Protein AF-M1A9X6-F1 (afdb_monomer)

Nearest PDB structures (foldseek):
  6j9b-assembly2_D  TM=6.918E-01  e=1.171E-04  Arabidopsis thaliana
  6j9a-assembly1_A  TM=6.968E-01  e=3.543E-04  Arabidopsis thaliana
  6fas-assembly2_B  TM=7.164E-01  e=8.385E-04  Arabidopsis thaliana
  5z00-assembly1_M  TM=6.877E-01  e=8.385E-04  Arabidopsis thaliana
  6j9c-assembly1_A  TM=6.496E-01  e=2.110E-03  Arabidopsis thaliana

Mean predicted aligned error: 17.01 Å

Foldseek 3Di:
DDDDQDADDPDPVVVVVVVPPDDDDDDDDVPVVVVVVVVVVVVPPPPPDDPPQVVVLVNQCSDSDPVSNDDPVRSCPDPVCVVVVVVPPDPDFPWDKAADAPVCLVQQKGWAFLVCCVPFPVVLDDPVQSVCQQVFHKDAAKEWECDPPDDTDIDHDPQWIWHADPVRIIIIHHNVCCVPVVDDHGWMKIWGQDSVVRHIYIYGDGDDDPD

Solvent-accessible surface area (backbone atoms only — not comparable to full-atom values): 12713 Å² total; per-residue (Å²): 136,89,78,82,80,68,74,74,74,100,51,77,66,68,66,56,54,71,70,66,71,83,74,88,85,85,91,82,77,64,71,66,56,54,55,55,54,58,59,57,56,64,76,61,78,68,86,79,72,77,55,70,55,55,56,56,49,54,54,34,67,50,40,71,46,71,95,62,31,62,50,73,72,58,52,59,70,33,75,72,32,56,68,54,68,71,50,64,86,56,94,57,78,74,59,48,74,44,70,37,41,66,64,33,59,75,69,28,25,48,80,41,53,43,67,57,42,48,68,56,43,51,68,72,47,54,71,69,62,46,50,44,27,76,73,51,38,70,38,74,42,39,37,31,40,52,55,97,86,57,84,60,51,74,49,68,62,95,64,23,35,39,30,45,48,95,86,62,26,31,38,36,38,36,46,68,54,39,67,73,71,64,61,48,66,66,18,32,35,33,37,32,54,40,77,88,79,65,28,37,40,35,34,86,72,44,77,66,77,85,128

Radius of gyration: 22.55 Å; Cα contacts (8 Å, |Δi|>4): 259; chains: 1; bounding box: 60×44×55 Å

pLDDT: mean 72.33, std 21.48, range [30.77, 94.62]

Secondary structure (DSSP, 8-state):
----PPPPPSSSTHHHHGGGS------SSTHHHHHHHHHHHTT--S--PPPHHHHHHHHHHT-SSGGGSPPHHHHHHSGGGTTTTTS---SS---EEEE--HHHHHHTEEEE-HHHHHHHTGGGS-HHHHHHHHTT--EE--EEE--TTSPPEEE-STT-EEEE-TTS-EEEE-HHHHHHHT--TT-EEEEEEETTTTEEEEEEEE-----

Organism: Solanum tuberosum (NCBI:txid4113)

Structure (mmCIF, N/CA/C/O backbone):
data_AF-M1A9X6-F1
#
_entry.id   AF-M1A9X6-F1
#
loop_
_atom_site.group_PDB
_atom_site.id
_atom_site.type_symbol
_atom_site.label_atom_id
_atom_site.label_alt_id
_atom_site.label_comp_id
_atom_site.label_asym_id
_atom_site.label_entity_id
_atom_site.label_seq_id
_atom_site.pdbx_PDB_ins_code
_atom_site.Cartn_x
_atom_site.Cartn_y
_atom_site.Cartn_z
_atom_site.occupancy
_atom_site.B_iso_or_equiv
_atom_site.auth_seq_id
_atom_site.auth_comp_id
_atom_site.auth_asym_id
_atom_site.auth_atom_id
_atom_site.pdbx_PDB_model_num
ATOM 1 N N . MET A 1 1 ? 40.988 -12.028 -23.907 1.00 33.31 1 MET A N 1
ATOM 2 C CA . MET A 1 1 ? 40.264 -11.638 -25.141 1.00 33.31 1 MET A CA 1
ATOM 3 C C . MET A 1 1 ? 39.115 -10.712 -24.772 1.00 33.31 1 MET A C 1
ATOM 5 O O . MET A 1 1 ? 38.150 -11.162 -24.169 1.00 33.31 1 MET A O 1
ATOM 9 N N . ILE A 1 2 ? 39.247 -9.422 -25.079 1.00 34.06 2 ILE A N 1
ATOM 10 C CA . ILE A 1 2 ? 38.243 -8.387 -24.793 1.00 34.06 2 ILE A CA 1
ATOM 11 C C . ILE A 1 2 ? 37.147 -8.476 -25.867 1.00 34.06 2 ILE A C 1
ATOM 13 O O . ILE A 1 2 ? 37.424 -8.272 -27.049 1.00 34.06 2 ILE A O 1
ATOM 17 N N . LYS A 1 3 ? 35.913 -8.832 -25.480 1.00 37.12 3 LYS A N 1
ATOM 18 C CA . LYS A 1 3 ? 34.752 -8.866 -26.387 1.00 37.12 3 LYS A CA 1
ATOM 19 C C . LYS A 1 3 ? 34.156 -7.458 -26.543 1.00 37.12 3 LYS A C 1
ATOM 21 O O . LYS A 1 3 ? 33.981 -6.733 -25.571 1.00 37.12 3 LYS A O 1
ATOM 26 N N . LYS A 1 4 ? 33.882 -7.109 -27.805 1.00 36.66 4 LYS A N 1
ATOM 27 C CA . LYS A 1 4 ? 33.370 -5.839 -28.354 1.00 36.66 4 LYS A CA 1
ATOM 28 C C . LYS A 1 4 ? 32.312 -5.132 -27.495 1.00 36.66 4 LYS A C 1
ATOM 30 O O . LYS A 1 4 ? 31.277 -5.706 -27.173 1.00 36.66 4 LYS A O 1
ATOM 35 N N . ILE A 1 5 ? 32.524 -3.834 -27.283 1.00 39.62 5 ILE A N 1
ATOM 36 C CA . ILE A 1 5 ? 31.526 -2.887 -26.778 1.00 39.62 5 ILE A CA 1
ATOM 37 C C . ILE A 1 5 ? 30.514 -2.598 -27.902 1.00 39.62 5 ILE A C 1
ATOM 39 O O . ILE A 1 5 ? 30.893 -2.073 -28.952 1.00 39.62 5 ILE A O 1
ATOM 43 N N . LYS A 1 6 ? 29.239 -2.963 -27.706 1.00 43.56 6 LYS A N 1
ATOM 44 C CA . LYS A 1 6 ? 28.128 -2.630 -28.617 1.00 43.56 6 LYS A CA 1
ATOM 45 C C . LYS A 1 6 ? 27.722 -1.155 -28.447 1.00 43.56 6 LYS A C 1
ATOM 47 O O . LYS A 1 6 ? 27.728 -0.634 -27.335 1.00 43.56 6 LYS A O 1
ATOM 52 N N . ARG A 1 7 ? 27.404 -0.486 -29.562 1.00 47.12 7 ARG A N 1
ATOM 53 C CA . ARG A 1 7 ? 26.824 0.870 -29.603 1.00 47.12 7 ARG A CA 1
ATOM 54 C C . ARG A 1 7 ? 25.315 0.819 -29.358 1.00 47.12 7 ARG A C 1
ATOM 56 O O . ARG A 1 7 ? 24.690 -0.204 -29.615 1.00 47.12 7 ARG A O 1
ATOM 63 N N . LEU A 1 8 ? 24.778 1.940 -28.889 1.00 37.12 8 LEU A N 1
ATOM 64 C CA . LEU A 1 8 ? 23.375 2.122 -28.546 1.00 37.12 8 LEU A CA 1
ATOM 65 C C . LEU A 1 8 ? 22.478 2.407 -29.757 1.00 37.12 8 LEU A C 1
ATOM 67 O O . LEU A 1 8 ? 22.943 3.125 -30.643 1.00 37.12 8 LEU A O 1
ATOM 71 N N . PRO A 1 9 ? 21.233 1.888 -29.797 1.00 46.19 9 PRO A N 1
ATOM 72 C CA . PRO A 1 9 ? 20.303 2.163 -30.888 1.00 46.19 9 PRO A CA 1
ATOM 73 C C . PRO A 1 9 ? 19.624 3.533 -30.760 1.00 46.19 9 PRO A C 1
ATOM 75 O O . PRO A 1 9 ? 19.483 4.087 -29.669 1.00 46.19 9 PRO A O 1
ATOM 78 N N . ASP A 1 10 ? 19.177 4.054 -31.902 1.00 43.88 10 ASP A N 1
ATOM 79 C CA . ASP A 1 10 ? 18.636 5.411 -32.045 1.00 43.88 10 ASP A CA 1
ATOM 80 C C . ASP A 1 10 ? 17.179 5.554 -31.535 1.00 43.88 10 ASP A C 1
ATOM 82 O O . ASP A 1 10 ? 16.626 6.656 -31.551 1.00 43.88 10 ASP A O 1
ATOM 86 N N . LYS A 1 11 ? 16.537 4.456 -31.092 1.00 42.56 11 LYS A N 1
ATOM 87 C CA . LYS A 1 11 ? 15.153 4.382 -30.574 1.00 42.56 11 LYS A CA 1
ATOM 88 C C . LYS A 1 11 ? 15.020 3.319 -29.475 1.00 42.56 11 LYS A C 1
ATOM 90 O O . LYS A 1 11 ? 15.724 2.312 -29.490 1.00 42.56 11 LYS A O 1
ATOM 95 N N . LEU A 1 12 ? 14.096 3.523 -28.531 1.00 39.38 12 LEU A N 1
ATOM 96 C CA . LEU A 1 12 ? 13.891 2.618 -27.388 1.00 39.38 12 LEU A CA 1
ATOM 97 C C . LEU A 1 12 ? 13.176 1.312 -27.791 1.00 39.38 12 LEU A C 1
ATOM 99 O O . LEU A 1 12 ? 13.313 0.296 -27.118 1.00 39.38 12 LEU A O 1
ATOM 103 N N . GLU A 1 13 ? 12.437 1.321 -28.898 1.00 42.88 13 GLU A N 1
ATOM 104 C CA . GLU A 1 13 ? 11.697 0.165 -29.412 1.00 42.88 13 GLU A CA 1
ATOM 105 C C . GLU A 1 13 ? 12.609 -0.941 -29.970 1.00 42.88 13 GLU A C 1
ATOM 107 O O . GLU A 1 13 ? 12.290 -2.121 -29.835 1.00 42.88 13 GLU A O 1
ATOM 112 N N . ASP A 1 14 ? 13.785 -0.585 -30.488 1.00 43.38 14 ASP A N 1
ATOM 113 C CA . ASP A 1 14 ? 14.756 -1.544 -31.031 1.00 43.38 14 ASP A CA 1
ATOM 114 C C . ASP A 1 14 ? 15.421 -2.383 -29.913 1.00 43.38 14 ASP A C 1
ATOM 116 O O . ASP A 1 14 ? 15.893 -3.494 -30.151 1.00 43.38 14 ASP A O 1
ATOM 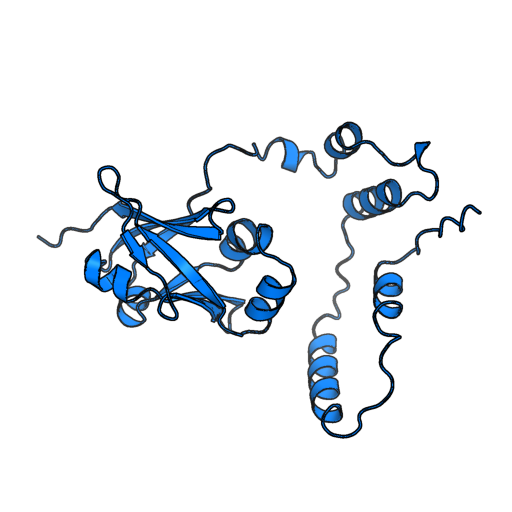120 N N . LEU A 1 15 ? 15.394 -1.897 -28.661 1.00 39.91 15 LEU A N 1
ATOM 121 C CA . LEU A 1 15 ? 15.814 -2.649 -27.466 1.00 39.91 15 LEU A CA 1
ATOM 122 C C . LEU A 1 15 ? 14.780 -3.697 -27.015 1.00 39.91 15 LEU A C 1
ATOM 124 O O . LEU A 1 15 ? 15.122 -4.599 -26.252 1.00 39.91 15 LEU A O 1
ATOM 128 N N . LEU A 1 16 ? 13.520 -3.591 -27.453 1.00 37.47 16 LEU A N 1
ATOM 129 C CA . LEU A 1 16 ? 12.434 -4.496 -27.053 1.00 37.47 16 LEU A CA 1
ATOM 130 C C . LEU A 1 16 ? 12.238 -5.662 -28.034 1.00 37.47 16 LEU A C 1
ATOM 132 O O . LEU A 1 16 ? 11.706 -6.701 -27.639 1.00 37.47 16 LEU A O 1
ATOM 136 N N . GLU A 1 17 ? 12.689 -5.537 -29.284 1.00 39.91 17 GLU A N 1
ATOM 137 C CA . GLU A 1 17 ? 12.708 -6.658 -30.234 1.00 39.91 17 GLU A CA 1
ATOM 138 C C . GLU A 1 17 ? 13.781 -7.700 -29.876 1.00 39.91 17 GLU A C 1
ATOM 140 O O . GLU A 1 17 ? 13.493 -8.894 -29.934 1.00 39.91 17 GLU A O 1
ATOM 145 N N . GLU A 1 18 ? 14.969 -7.290 -29.404 1.00 39.47 18 GLU A N 1
ATOM 146 C CA . GLU A 1 18 ? 16.035 -8.227 -28.988 1.00 39.47 18 GLU A CA 1
ATOM 147 C C . GLU A 1 18 ? 15.628 -9.120 -27.799 1.00 39.47 18 GLU A C 1
ATOM 149 O O . GLU A 1 18 ? 16.112 -10.245 -27.683 1.00 39.47 18 GLU A O 1
AT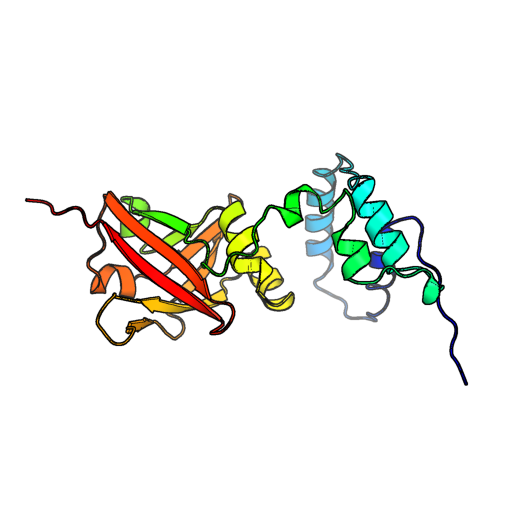OM 154 N N . ILE A 1 19 ? 14.703 -8.671 -26.944 1.00 36.38 19 ILE A N 1
ATOM 155 C CA . ILE A 1 19 ? 14.203 -9.463 -25.805 1.00 36.38 19 ILE A CA 1
ATOM 156 C C . ILE A 1 19 ? 13.249 -10.583 -26.273 1.00 36.38 19 ILE A C 1
ATOM 158 O O . ILE A 1 19 ? 13.072 -11.571 -25.568 1.00 36.38 19 ILE A O 1
ATOM 162 N N . ASN A 1 20 ? 12.659 -10.471 -27.469 1.00 34.41 20 ASN A N 1
ATOM 163 C CA . ASN A 1 20 ? 11.595 -11.363 -27.946 1.00 34.41 20 ASN A CA 1
ATOM 164 C C . ASN A 1 20 ? 12.045 -12.450 -28.943 1.00 34.41 20 ASN A C 1
ATOM 166 O O . ASN A 1 20 ? 11.194 -13.148 -29.494 1.00 34.41 20 ASN A O 1
ATOM 170 N N . VAL A 1 21 ? 13.345 -12.623 -29.206 1.00 36.56 21 VAL A N 1
ATOM 171 C CA . VAL A 1 21 ? 13.814 -13.610 -30.206 1.00 36.56 21 VAL A CA 1
ATOM 172 C C . VAL A 1 21 ? 14.042 -15.016 -29.629 1.00 36.56 21 VAL A C 1
ATOM 174 O O . VAL A 1 21 ? 14.067 -15.983 -30.390 1.00 36.56 21 VAL A O 1
ATOM 177 N N . GLU A 1 22 ? 14.105 -15.200 -28.311 1.00 39.34 22 GLU A N 1
ATOM 178 C CA . GLU A 1 22 ? 14.162 -16.548 -27.731 1.00 39.34 22 GLU A CA 1
ATOM 179 C C . GLU A 1 22 ? 12.791 -17.020 -27.248 1.00 39.34 22 GLU A C 1
ATOM 181 O O . GLU A 1 22 ? 12.481 -16.931 -26.071 1.00 39.34 22 GLU A O 1
ATOM 186 N N . GLU A 1 23 ? 11.982 -17.589 -28.147 1.00 32.78 23 GLU A N 1
ATOM 187 C CA . GLU A 1 23 ? 11.130 -18.723 -27.766 1.00 32.78 23 GLU A CA 1
ATOM 188 C C . GLU A 1 23 ? 10.729 -19.575 -28.980 1.00 32.78 23 GLU A C 1
ATOM 190 O O . GLU A 1 23 ? 9.838 -19.273 -29.779 1.00 32.78 23 GLU A O 1
ATOM 195 N N . GLY A 1 24 ? 11.415 -20.710 -29.110 1.00 34.81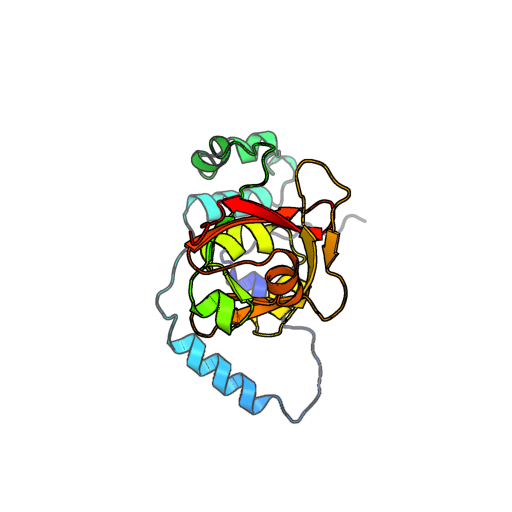 24 GLY A N 1
ATOM 196 C CA . GLY A 1 24 ? 11.004 -21.799 -29.974 1.00 34.81 24 GLY A CA 1
ATOM 197 C C . GLY A 1 24 ? 9.881 -22.629 -29.342 1.00 34.81 24 GLY A C 1
ATOM 198 O O . GLY A 1 24 ? 10.107 -23.354 -28.386 1.00 34.81 24 GLY A O 1
ATOM 199 N N . LYS A 1 25 ? 8.723 -22.614 -30.013 1.00 38.78 25 LYS A N 1
ATOM 200 C CA . LYS A 1 25 ? 7.761 -23.723 -30.211 1.00 38.78 25 LYS A CA 1
ATOM 201 C C . LYS A 1 25 ? 6.993 -24.285 -28.994 1.00 38.78 25 LYS A C 1
ATOM 203 O O . LYS A 1 25 ? 7.373 -25.284 -28.399 1.00 38.78 25 LYS A O 1
ATOM 208 N N . GLY A 1 26 ? 5.744 -23.820 -28.853 1.00 30.77 26 GLY A N 1
ATOM 209 C CA . GLY A 1 26 ? 4.638 -24.552 -28.211 1.00 30.77 26 GLY A CA 1
ATOM 210 C C . GLY A 1 26 ? 3.265 -24.099 -28.737 1.00 30.77 26 GLY A C 1
ATOM 211 O O . GLY A 1 26 ? 2.773 -23.029 -28.394 1.00 30.77 26 GLY A O 1
ATOM 212 N N . LYS A 1 27 ? 2.643 -24.881 -29.633 1.00 40.31 27 LYS A N 1
ATOM 213 C CA . LYS A 1 27 ? 1.381 -24.551 -30.332 1.00 40.31 27 LYS A CA 1
ATOM 214 C C . LYS A 1 27 ? 0.154 -24.744 -29.423 1.00 40.31 27 LYS A C 1
ATOM 216 O O . LYS A 1 27 ? -0.015 -25.817 -28.861 1.00 40.31 27 LYS A O 1
ATOM 221 N N . GLY A 1 28 ? -0.772 -23.773 -29.392 1.00 38.44 28 GLY A N 1
ATOM 222 C CA . GLY A 1 28 ? -2.182 -24.072 -29.073 1.00 38.44 28 GLY A CA 1
ATOM 223 C C . GLY A 1 28 ? -3.064 -22.930 -28.553 1.00 38.44 28 GLY A C 1
ATOM 224 O O . GLY A 1 28 ? -4.135 -22.703 -29.103 1.00 38.44 28 GLY A O 1
ATOM 225 N N . LYS A 1 29 ? -2.648 -22.183 -27.521 1.00 37.91 29 LYS A N 1
ATOM 226 C CA . LYS A 1 29 ? -3.548 -21.251 -26.788 1.00 37.91 29 LYS A CA 1
ATOM 227 C C . LYS A 1 29 ? -3.276 -19.752 -27.023 1.00 37.91 29 LYS A C 1
ATOM 229 O O . LYS A 1 29 ? -4.059 -18.899 -26.618 1.00 37.91 29 LYS A O 1
ATOM 234 N N . MET A 1 30 ? -2.212 -19.434 -27.762 1.00 33.94 30 MET A N 1
ATOM 235 C CA . MET A 1 30 ? -1.634 -18.088 -27.923 1.00 33.94 30 MET A CA 1
ATOM 236 C C . MET A 1 30 ? -2.423 -17.147 -28.859 1.00 33.94 30 MET A C 1
ATOM 238 O O . MET A 1 30 ? -2.310 -15.928 -28.761 1.00 33.94 30 MET A O 1
ATOM 242 N N . LYS A 1 31 ? -3.277 -17.677 -29.750 1.00 35.19 31 LYS A N 1
ATOM 243 C CA . LYS A 1 31 ? -3.944 -16.861 -30.786 1.00 35.19 31 LYS A CA 1
ATOM 244 C C . LYS A 1 31 ? -5.017 -15.899 -30.248 1.00 35.19 31 LYS A C 1
ATOM 246 O O . LYS A 1 31 ? -5.232 -14.860 -30.860 1.00 35.19 31 LYS A O 1
ATOM 251 N N . LYS A 1 32 ? -5.664 -16.192 -29.110 1.00 32.25 32 LYS A N 1
ATOM 252 C CA . LYS A 1 32 ? -6.693 -15.301 -28.524 1.00 32.25 32 LYS A CA 1
ATOM 253 C C . LYS A 1 32 ? -6.099 -14.124 -27.737 1.00 32.25 32 LYS A C 1
ATOM 255 O O . LYS A 1 32 ? -6.660 -13.034 -27.783 1.00 32.25 32 LYS A O 1
ATOM 260 N N . ALA A 1 33 ? -4.944 -14.308 -27.092 1.00 31.28 33 ALA A N 1
ATOM 261 C CA . ALA A 1 33 ? -4.256 -13.241 -26.358 1.00 31.28 33 ALA A CA 1
ATOM 262 C C . ALA A 1 33 ? -3.689 -12.166 -27.305 1.00 31.28 33 ALA A C 1
ATOM 264 O O . ALA A 1 33 ? -3.864 -10.976 -27.061 1.00 31.28 33 ALA A O 1
ATOM 265 N N . VAL A 1 34 ? -3.114 -12.575 -28.443 1.00 32.06 34 VAL A N 1
ATOM 266 C CA . VAL A 1 34 ? -2.549 -11.661 -29.459 1.00 32.06 34 VAL A CA 1
ATOM 267 C C . VAL A 1 34 ? -3.602 -10.703 -30.035 1.00 32.06 34 VAL A C 1
ATOM 269 O O . VAL A 1 34 ? -3.314 -9.533 -30.278 1.00 32.06 34 VAL A O 1
ATOM 272 N N . VAL A 1 35 ? -4.849 -11.159 -30.200 1.00 32.16 35 VAL A N 1
ATOM 273 C CA . VAL A 1 35 ? -5.953 -10.311 -30.685 1.00 32.16 35 VAL A CA 1
ATOM 274 C C . VAL A 1 35 ? -6.378 -9.278 -29.631 1.00 32.16 35 VAL A C 1
ATOM 276 O O . VAL A 1 35 ? -6.667 -8.133 -29.980 1.00 32.16 35 VAL A O 1
ATOM 279 N N . TYR A 1 36 ? -6.351 -9.637 -28.342 1.00 31.11 36 TYR A N 1
ATOM 280 C CA . TYR A 1 36 ? -6.684 -8.718 -27.248 1.00 31.11 36 TYR A CA 1
ATOM 281 C C . TYR A 1 36 ? -5.611 -7.628 -27.059 1.00 31.11 36 TYR A C 1
ATOM 283 O O . TYR A 1 36 ? -5.942 -6.448 -26.928 1.00 31.11 36 TYR A O 1
ATOM 291 N N . PHE A 1 37 ? -4.325 -7.991 -27.154 1.00 33.28 37 PHE A N 1
ATOM 292 C CA . PHE A 1 37 ? -3.208 -7.036 -27.113 1.00 33.28 37 PHE A CA 1
ATOM 293 C C . PHE A 1 37 ? -3.200 -6.082 -28.318 1.00 33.28 37 PHE A C 1
ATOM 295 O O . PHE A 1 37 ? -3.036 -4.873 -28.143 1.00 33.28 37 PHE A O 1
ATOM 302 N N . ASN A 1 38 ? -3.477 -6.582 -29.527 1.00 35.38 38 ASN A N 1
ATOM 303 C CA . ASN A 1 38 ? -3.517 -5.746 -30.732 1.00 35.38 38 ASN A CA 1
ATOM 304 C C . ASN A 1 38 ? -4.689 -4.750 -30.748 1.00 35.38 38 ASN A C 1
ATOM 306 O O . ASN A 1 38 ? -4.555 -3.663 -31.313 1.00 35.38 38 ASN A O 1
ATOM 310 N N . ASN A 1 39 ? -5.818 -5.072 -30.106 1.00 31.56 39 ASN A N 1
ATOM 311 C CA . ASN A 1 39 ? -6.937 -4.134 -29.976 1.00 31.56 39 ASN A CA 1
ATOM 312 C C . ASN A 1 39 ? -6.681 -3.039 -28.925 1.00 31.56 39 ASN A C 1
ATOM 314 O O . ASN A 1 39 ? -7.105 -1.905 -29.143 1.00 31.56 39 ASN A O 1
ATOM 318 N N . LYS A 1 40 ? -5.929 -3.314 -27.846 1.00 34.72 40 LYS A N 1
ATOM 319 C CA . LYS A 1 40 ? -5.555 -2.288 -26.847 1.00 34.72 40 LYS A CA 1
ATOM 320 C C . LYS A 1 40 ? -4.434 -1.355 -27.332 1.00 34.72 40 LYS A C 1
ATOM 322 O O . LYS A 1 40 ? -4.437 -0.173 -26.998 1.00 34.72 40 LYS A O 1
ATOM 327 N N . LEU A 1 41 ? -3.535 -1.842 -28.193 1.00 35.38 41 LEU A N 1
ATOM 328 C CA . LEU A 1 41 ? -2.492 -1.032 -28.847 1.00 35.38 41 LEU A CA 1
ATOM 329 C C . LEU A 1 41 ? -3.046 -0.015 -29.858 1.00 35.38 41 LEU A C 1
ATOM 331 O O . LEU A 1 41 ? -2.428 1.024 -30.085 1.00 35.38 41 LEU A O 1
ATOM 335 N N . LYS A 1 42 ? -4.236 -0.252 -30.428 1.00 32.78 42 LYS A N 1
ATOM 336 C CA . LYS A 1 42 ? -4.896 0.729 -31.309 1.00 32.78 42 LYS A CA 1
ATOM 337 C C . LYS A 1 42 ? -5.349 1.996 -30.571 1.00 32.78 42 LYS A C 1
ATOM 339 O O . LYS A 1 42 ? -5.463 3.034 -31.216 1.00 32.78 42 LYS A O 1
ATOM 344 N N . TYR A 1 43 ? -5.543 1.936 -29.249 1.00 37.75 43 TYR A N 1
ATOM 345 C CA . TYR A 1 43 ? -6.000 3.071 -28.435 1.00 37.75 43 TYR A CA 1
ATOM 346 C C . TYR A 1 43 ? -4.868 3.978 -27.915 1.00 37.75 43 TYR A C 1
ATOM 348 O O . TYR A 1 43 ? -5.140 5.071 -27.429 1.00 37.75 43 TYR A O 1
ATOM 356 N N . VAL A 1 44 ? -3.596 3.589 -28.077 1.00 39.44 44 VAL A N 1
ATOM 357 C CA . VAL A 1 44 ? -2.420 4.394 -27.675 1.00 39.44 44 VAL A CA 1
ATOM 358 C C . VAL A 1 44 ? -1.681 4.921 -28.910 1.00 39.44 44 VAL A C 1
ATOM 360 O O . VAL A 1 44 ? -0.458 4.944 -28.993 1.00 39.44 44 VAL A O 1
ATOM 363 N N . LYS A 1 45 ? -2.432 5.368 -29.922 1.00 35.62 45 LYS A N 1
ATOM 364 C CA . LYS A 1 45 ? -1.873 6.000 -31.130 1.00 35.62 45 LYS A CA 1
ATOM 365 C C . LYS A 1 45 ? -1.615 7.505 -30.963 1.00 35.62 45 LYS A C 1
ATOM 367 O O . LYS A 1 45 ? -1.538 8.232 -31.946 1.00 35.62 45 LYS A O 1
ATOM 372 N N . GLY A 1 46 ? -1.438 7.969 -29.726 1.00 41.59 46 GLY A N 1
ATOM 373 C CA . GLY A 1 46 ? -0.794 9.241 -29.416 1.00 41.59 46 GLY A CA 1
ATOM 374 C C . GLY A 1 46 ? 0.646 8.965 -28.996 1.00 41.59 46 GLY A C 1
ATOM 375 O O . GLY A 1 46 ? 0.881 8.596 -27.850 1.00 41.59 46 GLY A O 1
ATOM 376 N N . LYS A 1 47 ? 1.605 9.096 -29.921 1.00 53.97 47 LYS A N 1
ATOM 377 C CA . LYS A 1 47 ? 3.042 8.896 -29.664 1.00 53.97 47 LYS A CA 1
ATOM 378 C C . LYS A 1 47 ? 3.532 9.888 -28.597 1.00 53.97 47 LYS A C 1
ATOM 380 O O . LYS A 1 47 ? 3.947 10.995 -28.939 1.00 53.97 47 LYS A O 1
ATOM 385 N N . ARG A 1 48 ? 3.486 9.525 -27.312 1.00 48.69 48 ARG A N 1
ATOM 386 C CA . ARG A 1 48 ? 4.167 10.290 -26.258 1.00 48.69 48 ARG A CA 1
ATOM 387 C C . ARG A 1 48 ? 5.668 10.049 -26.408 1.00 48.69 48 ARG A C 1
ATOM 389 O O . ARG A 1 48 ? 6.153 8.967 -26.110 1.00 48.69 48 ARG A O 1
ATOM 396 N N . LYS A 1 49 ? 6.372 11.050 -26.934 1.00 68.00 49 LYS A N 1
ATOM 397 C CA . LYS A 1 49 ? 7.838 11.088 -26.980 1.00 68.00 49 LYS A CA 1
ATOM 398 C C . LYS A 1 49 ? 8.369 11.326 -25.566 1.00 68.00 49 LYS A C 1
ATOM 400 O O . LYS A 1 49 ? 7.732 12.056 -24.800 1.00 68.00 49 LYS A O 1
ATOM 405 N N . PHE A 1 50 ? 9.505 10.725 -25.224 1.00 72.50 50 PHE A N 1
ATOM 406 C CA . PHE A 1 50 ? 10.188 11.060 -23.980 1.00 72.50 50 PHE A CA 1
ATOM 407 C C . PHE A 1 50 ? 10.620 12.529 -24.001 1.00 72.50 50 PHE A C 1
ATOM 409 O O . PHE A 1 50 ? 10.695 13.170 -25.053 1.00 72.50 50 PHE A O 1
ATOM 416 N N . SER A 1 51 ? 10.864 13.101 -22.823 1.00 77.94 51 SER A N 1
ATOM 417 C CA . SER A 1 51 ? 11.432 14.442 -22.776 1.00 77.94 51 SER A CA 1
ATOM 418 C C . SER A 1 51 ? 12.862 14.398 -23.313 1.00 77.94 51 SER A C 1
ATOM 420 O O . SER A 1 51 ? 13.613 13.462 -23.040 1.00 77.94 51 SER A O 1
ATOM 422 N N . LYS A 1 52 ? 13.263 15.446 -24.034 1.00 76.19 52 LYS A N 1
ATOM 423 C CA . LYS A 1 52 ? 14.617 15.575 -24.589 1.00 76.19 52 LYS A CA 1
ATOM 424 C C . LYS A 1 52 ? 15.711 15.352 -23.531 1.00 76.19 52 LYS A C 1
ATOM 426 O O . LYS A 1 52 ? 16.701 14.684 -23.791 1.00 76.19 52 LYS A O 1
ATOM 431 N N . GLY A 1 53 ? 15.489 15.840 -22.307 1.00 78.75 53 GLY A N 1
ATOM 432 C CA . GLY A 1 53 ? 16.427 15.648 -21.197 1.00 78.75 53 GLY A CA 1
ATOM 433 C C . GLY A 1 53 ? 16.546 14.198 -20.711 1.00 78.75 53 GLY A C 1
ATOM 434 O O . GLY A 1 53 ? 17.602 13.824 -20.207 1.00 78.75 53 GLY A O 1
ATOM 435 N N . PHE A 1 54 ? 15.499 13.379 -20.863 1.00 80.50 54 PHE A N 1
ATOM 436 C CA . PHE A 1 54 ? 15.570 11.946 -20.566 1.00 80.50 54 PHE A CA 1
ATOM 437 C C . PHE A 1 54 ? 16.361 11.202 -21.643 1.00 80.50 54 PHE A C 1
ATOM 439 O O . PHE A 1 54 ? 17.226 10.395 -21.318 1.00 80.50 54 PHE A O 1
ATOM 446 N N . GLU A 1 55 ? 16.104 11.505 -22.917 1.00 78.44 55 GLU A N 1
ATOM 447 C CA . GLU A 1 55 ? 16.810 10.888 -24.048 1.00 78.44 55 GLU A CA 1
ATOM 448 C C . GLU A 1 55 ? 18.320 11.172 -23.985 1.00 78.44 55 GLU A C 1
ATOM 450 O O . GLU A 1 55 ? 19.127 10.247 -24.052 1.00 78.44 55 GLU A O 1
ATOM 455 N N . GLU A 1 56 ? 18.708 12.430 -23.748 1.00 82.31 56 GLU A N 1
ATOM 456 C CA . GLU A 1 56 ? 20.112 12.833 -23.572 1.00 82.31 56 GLU A CA 1
ATOM 457 C C . GLU A 1 56 ? 20.781 12.116 -22.389 1.00 82.31 56 GLU A C 1
ATOM 459 O O . GLU A 1 56 ? 21.931 11.689 -22.474 1.00 82.31 56 GLU A O 1
ATOM 464 N N . LEU A 1 57 ? 20.059 11.947 -21.277 1.00 84.12 57 LEU A N 1
ATOM 465 C CA . LEU A 1 57 ? 20.557 11.213 -20.118 1.00 84.12 57 LEU A CA 1
ATOM 466 C C . LEU A 1 57 ? 20.837 9.743 -20.440 1.00 84.12 57 LEU A C 1
ATOM 468 O O . LEU A 1 57 ? 21.903 9.229 -20.099 1.00 84.12 57 LEU A O 1
ATOM 472 N N . VAL A 1 58 ? 19.884 9.073 -21.086 1.00 80.50 58 VAL A N 1
ATOM 473 C CA . VAL A 1 58 ? 19.997 7.655 -21.435 1.00 80.50 58 VAL A CA 1
ATOM 474 C C . VAL A 1 58 ? 21.168 7.441 -22.396 1.00 80.50 58 VAL A C 1
ATOM 476 O O . VAL A 1 58 ? 21.982 6.548 -22.158 1.00 80.50 58 VAL A O 1
ATOM 479 N N . LEU A 1 59 ? 21.312 8.295 -23.415 1.00 77.75 59 LEU A N 1
ATOM 480 C CA . LEU A 1 59 ? 22.406 8.225 -24.389 1.00 77.75 59 LEU A CA 1
ATOM 481 C C . LEU A 1 59 ? 23.789 8.355 -23.738 1.00 77.75 59 LEU A C 1
ATOM 483 O O . LEU A 1 59 ? 24.701 7.596 -24.072 1.00 77.75 59 LEU A O 1
ATOM 487 N N . ASP A 1 60 ? 23.945 9.264 -22.777 1.00 77.38 60 ASP A N 1
ATOM 488 C CA . ASP A 1 60 ? 25.235 9.489 -22.123 1.00 77.38 60 ASP A CA 1
ATOM 489 C C . ASP A 1 60 ? 25.622 8.355 -21.164 1.00 77.38 60 ASP A C 1
ATOM 491 O O . ASP A 1 60 ? 26.773 7.907 -21.168 1.00 77.38 60 ASP A O 1
ATOM 495 N N . CYS A 1 61 ? 24.663 7.816 -20.401 1.00 77.88 61 CYS A N 1
ATOM 496 C CA . CYS A 1 61 ? 24.874 6.627 -19.560 1.00 77.88 61 CYS A CA 1
ATOM 497 C C . CYS A 1 61 ? 25.343 5.419 -20.374 1.00 77.88 61 CYS A C 1
ATOM 499 O O . CYS A 1 61 ? 26.141 4.595 -19.923 1.00 77.88 61 CYS A O 1
ATOM 501 N N . LEU A 1 62 ? 24.830 5.321 -21.591 1.00 78.94 62 LEU A N 1
ATOM 502 C CA . LEU A 1 62 ? 25.002 4.178 -22.458 1.00 78.94 62 LEU A CA 1
ATOM 503 C C . LEU A 1 62 ? 26.075 4.404 -23.541 1.00 78.94 62 LEU A C 1
ATOM 505 O O . LEU A 1 62 ? 26.222 3.604 -24.469 1.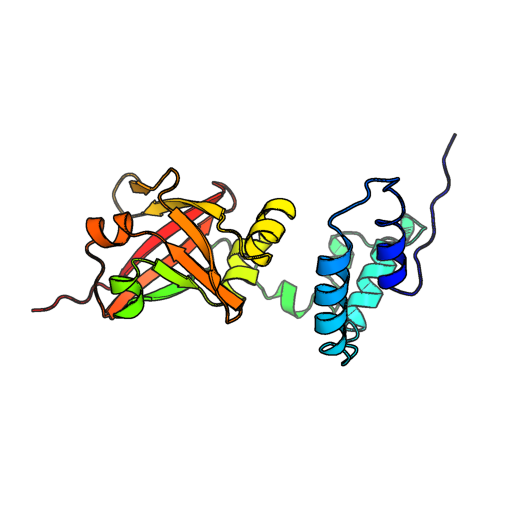00 78.94 62 LEU A O 1
ATOM 509 N N . SER A 1 63 ? 26.891 5.452 -23.385 1.00 83.00 63 SER A N 1
ATOM 510 C CA . SER A 1 63 ? 28.053 5.710 -24.233 1.00 83.00 63 SER A CA 1
ATOM 511 C C . SER A 1 63 ? 28.956 4.472 -24.337 1.00 83.00 63 SER A C 1
ATOM 513 O O . SER A 1 63 ? 29.313 3.827 -23.345 1.00 83.00 63 SER A O 1
ATOM 515 N N . SER A 1 64 ? 29.404 4.163 -25.557 1.00 77.19 64 SER A N 1
ATOM 516 C CA . SER A 1 64 ? 30.349 3.069 -25.815 1.00 77.19 64 SER A CA 1
ATOM 517 C C . SER A 1 64 ? 31.765 3.363 -25.299 1.00 77.19 64 SER A C 1
ATOM 519 O O . SER A 1 64 ? 32.608 2.473 -25.276 1.00 77.19 64 SER A O 1
ATOM 521 N N . LYS A 1 65 ? 32.067 4.614 -24.933 1.00 78.44 65 LYS A N 1
ATOM 522 C CA . LYS A 1 65 ? 33.341 5.000 -24.312 1.00 78.44 65 LYS A CA 1
ATOM 523 C C . LYS A 1 65 ? 33.114 5.234 -22.828 1.00 78.44 65 LYS A C 1
ATOM 525 O O . LYS A 1 65 ? 32.342 6.119 -22.470 1.00 78.44 65 LYS A O 1
ATOM 530 N N . GLU A 1 66 ? 33.817 4.477 -21.995 1.00 77.19 66 GLU A N 1
ATOM 531 C CA . GLU A 1 66 ? 33.697 4.544 -20.537 1.00 77.19 66 GLU A CA 1
ATOM 532 C C . GLU A 1 66 ? 34.067 5.923 -19.983 1.00 77.19 66 GLU A C 1
ATOM 534 O O . GLU A 1 66 ? 33.315 6.474 -19.194 1.00 77.19 66 GLU A O 1
ATOM 539 N N . SER A 1 67 ? 35.120 6.559 -20.509 1.00 83.25 67 SER A N 1
ATOM 540 C CA . SER A 1 67 ? 35.524 7.924 -20.128 1.00 83.25 67 SER A CA 1
ATOM 541 C C . SER A 1 67 ? 34.514 9.021 -20.482 1.00 83.25 67 SER A C 1
ATOM 543 O O . SER A 1 67 ? 34.674 10.162 -20.061 1.00 83.25 67 SER A O 1
ATOM 545 N N . LYS A 1 68 ? 33.497 8.698 -21.289 1.00 80.44 68 LYS A N 1
ATOM 546 C CA . LYS A 1 68 ? 32.390 9.601 -21.622 1.00 80.44 68 LYS A CA 1
ATOM 547 C C . LYS A 1 68 ? 31.121 9.291 -20.837 1.00 80.44 68 LYS A C 1
ATOM 549 O O . LYS A 1 68 ? 30.174 10.066 -20.925 1.00 80.44 68 LYS A O 1
ATOM 554 N N . ARG A 1 69 ? 31.074 8.160 -20.124 1.00 80.19 69 ARG A N 1
ATOM 555 C CA . ARG A 1 69 ? 29.941 7.865 -19.256 1.00 80.19 69 ARG A CA 1
ATOM 556 C C . ARG A 1 69 ? 30.037 8.799 -18.055 1.00 80.19 69 ARG A C 1
ATOM 558 O O . ARG A 1 69 ? 31.086 8.843 -17.414 1.00 80.19 69 ARG A O 1
ATOM 565 N N . PRO A 1 70 ? 28.984 9.566 -17.768 1.00 86.56 70 PRO A N 1
ATOM 566 C CA . PRO A 1 70 ? 28.998 10.476 -16.638 1.00 86.56 70 PRO A CA 1
ATOM 567 C C . PRO A 1 70 ? 29.094 9.683 -15.331 1.00 86.56 70 PRO A C 1
ATOM 569 O O . PRO A 1 70 ? 28.503 8.607 -15.200 1.00 86.56 70 PRO A O 1
ATOM 572 N N . SER A 1 71 ? 29.815 10.223 -14.348 1.00 86.62 71 SER A N 1
ATOM 573 C CA . SER A 1 71 ? 29.755 9.687 -12.991 1.00 86.62 71 SER A CA 1
ATOM 574 C C . SER A 1 71 ? 28.366 9.931 -12.391 1.00 86.62 71 SER A C 1
ATOM 576 O O . SER A 1 71 ? 27.586 10.752 -12.882 1.00 86.62 71 SER A O 1
ATOM 578 N N . VAL A 1 72 ? 28.051 9.259 -11.281 1.00 77.12 72 VAL A N 1
ATOM 579 C CA . VAL A 1 72 ? 26.807 9.529 -10.539 1.00 77.12 72 VAL A CA 1
ATOM 580 C C . VAL A 1 72 ? 26.731 11.002 -10.114 1.00 77.12 72 VAL A C 1
ATOM 582 O O . VAL A 1 72 ? 25.665 11.608 -10.205 1.00 77.12 72 VAL A O 1
ATOM 585 N N . GLY A 1 73 ? 27.863 11.599 -9.720 1.00 79.62 73 GLY A N 1
ATOM 586 C CA . GLY A 1 73 ? 27.946 13.021 -9.383 1.00 79.62 73 GLY A CA 1
ATOM 587 C C . GLY A 1 73 ? 27.557 13.916 -10.560 1.00 79.62 73 GLY A C 1
ATOM 588 O O . GLY A 1 73 ? 26.704 14.788 -10.408 1.00 79.62 73 GLY A O 1
ATOM 589 N N . ASP A 1 74 ? 28.101 13.646 -11.748 1.00 83.31 74 ASP A N 1
ATOM 590 C CA . ASP A 1 74 ? 27.819 14.416 -12.969 1.00 83.31 74 ASP A CA 1
ATOM 591 C C . ASP A 1 74 ? 26.374 14.234 -13.448 1.00 83.31 74 ASP A C 1
ATOM 593 O O . ASP A 1 74 ? 25.725 15.192 -13.878 1.00 83.31 74 ASP A O 1
ATOM 597 N N . LEU A 1 75 ? 25.846 13.006 -13.354 1.00 82.00 75 LEU A N 1
ATOM 598 C CA . LEU A 1 75 ? 24.462 12.685 -13.699 1.00 82.00 75 LEU A CA 1
ATOM 599 C C . LEU A 1 75 ? 23.498 13.483 -12.849 1.00 82.00 75 LEU A C 1
ATOM 601 O O . LEU A 1 75 ? 22.635 14.165 -13.398 1.00 82.00 75 LEU A O 1
ATOM 605 N N . LEU A 1 76 ? 23.672 13.435 -11.527 1.00 79.25 76 LEU A N 1
ATOM 606 C CA . LEU A 1 76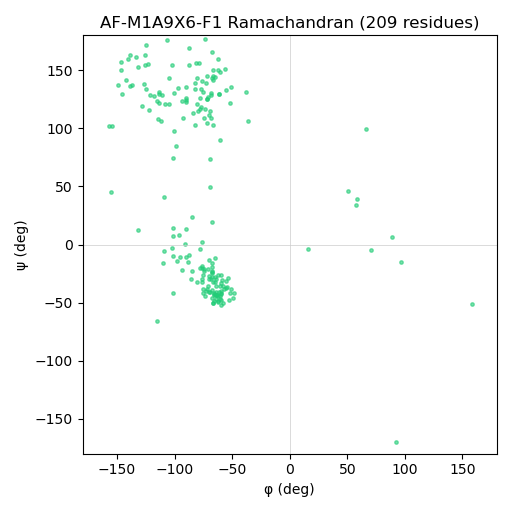 ? 22.805 14.151 -10.607 1.00 79.25 76 LEU A CA 1
ATOM 607 C C . LEU A 1 76 ? 22.831 15.645 -10.892 1.00 79.25 76 LEU A C 1
ATOM 609 O O . LEU A 1 76 ? 21.795 16.275 -10.730 1.00 79.25 76 LEU A O 1
ATOM 613 N N . GLN A 1 77 ? 23.939 16.211 -11.390 1.00 82.38 77 GLN A N 1
ATOM 614 C CA . GLN A 1 77 ? 24.003 17.634 -11.710 1.00 82.38 77 GLN A CA 1
ATOM 615 C C . GLN A 1 77 ? 23.121 18.083 -12.887 1.00 82.38 77 GLN A C 1
ATOM 617 O O . GLN A 1 77 ? 22.823 19.279 -12.975 1.00 82.38 77 GLN A O 1
ATOM 622 N N . ARG A 1 78 ? 22.629 17.166 -13.730 1.00 83.12 78 ARG A N 1
ATOM 623 C CA . ARG A 1 78 ? 21.908 17.497 -14.969 1.00 83.12 78 ARG A CA 1
ATOM 624 C C . ARG A 1 78 ? 20.598 18.265 -14.759 1.00 83.12 78 ARG A C 1
ATOM 626 O O . ARG A 1 78 ? 19.878 18.009 -13.791 1.00 83.12 78 ARG A O 1
ATOM 633 N N . PRO A 1 79 ? 20.205 19.116 -15.731 1.00 80.69 79 PRO A N 1
ATOM 634 C CA . PRO A 1 79 ? 18.913 19.805 -15.718 1.00 80.69 79 PRO A CA 1
ATOM 635 C C . PRO A 1 79 ? 17.714 18.861 -15.593 1.00 80.69 79 PRO A C 1
ATOM 637 O O . PRO A 1 79 ? 16.726 19.220 -14.958 1.00 80.69 79 PRO A O 1
ATOM 640 N N . PHE A 1 80 ? 17.821 17.642 -16.136 1.00 83.69 80 PHE A N 1
ATOM 641 C CA . PHE A 1 80 ? 16.796 16.605 -16.008 1.00 83.69 80 PHE A CA 1
ATOM 642 C C . PHE A 1 80 ? 16.446 16.300 -14.541 1.00 83.69 80 PHE A C 1
ATOM 644 O O . PHE A 1 80 ? 15.277 16.139 -14.204 1.00 83.69 80 PHE A O 1
ATOM 651 N N . PHE A 1 81 ? 17.438 16.321 -13.646 1.00 79.00 81 PHE A N 1
ATOM 652 C CA . PHE A 1 81 ? 17.245 16.115 -12.210 1.00 79.00 81 PHE A CA 1
ATOM 653 C C . PHE A 1 81 ? 17.120 17.417 -11.415 1.00 79.00 81 PHE A C 1
ATOM 655 O O . PHE A 1 81 ? 17.082 17.367 -10.189 1.00 79.00 81 PHE A O 1
ATOM 662 N N . ARG A 1 82 ? 17.030 18.591 -12.057 1.00 73.50 82 ARG A N 1
ATOM 663 C CA . ARG A 1 82 ? 16.968 19.893 -11.362 1.00 73.50 82 ARG A CA 1
ATOM 664 C C . ARG A 1 82 ? 15.881 19.927 -10.287 1.00 73.50 82 ARG A C 1
ATOM 666 O O . ARG A 1 82 ? 16.126 20.424 -9.194 1.00 73.50 82 ARG A O 1
ATOM 673 N N . TYR A 1 83 ? 14.715 19.360 -10.586 1.00 61.69 83 TYR A N 1
ATOM 674 C CA . TYR A 1 83 ? 13.601 19.251 -9.642 1.00 61.69 83 TYR A CA 1
ATOM 675 C C . TYR A 1 83 ? 13.703 18.019 -8.730 1.00 61.69 83 TYR A C 1
ATOM 677 O O . TYR A 1 83 ? 13.175 18.039 -7.625 1.00 61.69 83 TYR A O 1
ATOM 685 N N . ALA A 1 84 ? 14.443 16.984 -9.140 1.00 57.94 84 ALA A N 1
ATOM 686 C CA . ALA A 1 84 ? 14.709 15.791 -8.336 1.00 57.94 84 ALA A CA 1
ATOM 687 C C . ALA A 1 84 ? 15.749 16.025 -7.222 1.00 57.94 84 ALA A C 1
ATOM 689 O O . ALA A 1 84 ? 15.683 15.367 -6.194 1.00 57.94 84 ALA A O 1
ATOM 690 N N . LYS A 1 85 ? 16.670 16.988 -7.374 1.00 54.19 85 LYS A N 1
ATOM 691 C CA . LYS A 1 85 ? 17.611 17.396 -6.309 1.00 54.19 85 LYS A CA 1
ATOM 692 C C . LYS A 1 85 ? 16.916 18.065 -5.118 1.00 54.19 85 LYS A C 1
ATOM 694 O O . LYS A 1 85 ? 17.381 17.947 -3.991 1.00 54.19 85 LYS A O 1
ATOM 699 N N . ASN A 1 86 ? 15.821 18.779 -5.388 1.00 49.53 86 ASN A N 1
ATOM 700 C CA . ASN A 1 86 ? 15.003 19.466 -4.383 1.00 49.53 86 ASN A CA 1
ATOM 701 C C . ASN A 1 86 ? 13.876 18.585 -3.839 1.00 49.53 86 ASN A C 1
ATOM 703 O O . ASN A 1 86 ? 13.271 18.925 -2.823 1.00 49.53 86 ASN A O 1
ATOM 707 N N . LEU A 1 87 ? 13.630 17.426 -4.462 1.00 49.81 87 LEU A N 1
ATOM 708 C CA . LEU A 1 87 ? 13.065 16.272 -3.775 1.00 49.81 87 LEU A CA 1
ATOM 709 C C . LEU A 1 87 ? 14.147 15.770 -2.833 1.00 49.81 87 LEU A C 1
ATOM 711 O O . LEU A 1 87 ? 14.831 14.784 -3.079 1.00 49.81 87 LEU A O 1
ATOM 715 N N . GLN A 1 88 ? 14.320 16.541 -1.769 1.00 47.47 88 GLN A N 1
ATOM 716 C CA . GLN A 1 88 ? 14.952 16.151 -0.540 1.00 47.47 88 GLN A CA 1
ATOM 717 C C . GLN A 1 88 ? 14.535 14.684 -0.329 1.00 47.47 88 GLN A C 1
ATOM 719 O O . GLN A 1 88 ? 13.362 14.390 -0.083 1.00 47.47 88 GLN A O 1
ATOM 724 N N . LEU A 1 89 ? 15.482 13.764 -0.552 1.00 47.09 89 LEU A N 1
ATOM 725 C CA . LEU A 1 89 ? 15.400 12.325 -0.275 1.00 47.09 89 LEU A CA 1
ATOM 726 C C . LEU A 1 89 ? 15.389 12.169 1.255 1.00 47.09 89 LEU A C 1
ATOM 728 O O . LEU A 1 89 ? 16.216 11.491 1.856 1.00 47.09 89 LEU A O 1
ATOM 732 N N . VAL A 1 90 ? 14.520 12.945 1.900 1.00 39.81 90 VAL A N 1
ATOM 733 C CA . VAL A 1 90 ? 14.365 13.078 3.335 1.00 39.81 90 VAL A CA 1
ATOM 734 C C . VAL A 1 90 ? 13.853 11.731 3.747 1.00 39.81 90 VAL A C 1
ATOM 736 O O . VAL A 1 90 ? 12.733 11.365 3.416 1.00 39.81 90 VAL A O 1
ATOM 739 N N . SER A 1 91 ? 14.760 10.943 4.305 1.00 46.38 91 SER A N 1
ATOM 740 C CA . SER A 1 91 ? 14.726 10.318 5.631 1.00 46.38 91 SER A CA 1
ATOM 741 C C . SER A 1 91 ? 13.409 10.220 6.426 1.00 46.38 91 SER A C 1
ATOM 743 O O . SER A 1 91 ? 13.420 9.576 7.471 1.00 46.38 91 SER A O 1
ATOM 745 N N . THR A 1 92 ? 12.281 10.758 5.973 1.00 49.00 92 THR A N 1
ATOM 746 C CA . THR A 1 92 ? 10.943 10.473 6.468 1.00 49.00 92 THR A CA 1
ATOM 747 C C . THR A 1 92 ? 10.206 9.654 5.406 1.00 49.00 92 THR A C 1
ATOM 749 O O . THR A 1 92 ? 10.051 10.106 4.269 1.00 49.00 92 THR A O 1
ATOM 752 N N . PRO A 1 93 ? 9.746 8.432 5.727 1.00 56.94 93 PRO A N 1
ATOM 753 C CA . PRO A 1 93 ? 8.802 7.740 4.864 1.00 56.94 93 PRO A CA 1
ATOM 754 C C . PRO A 1 93 ? 7.634 8.691 4.596 1.00 56.94 93 PRO A C 1
ATOM 756 O O . PRO A 1 93 ? 7.025 9.202 5.540 1.00 56.94 93 PRO A O 1
ATOM 759 N N . ARG A 1 94 ? 7.365 9.007 3.326 1.00 72.75 94 ARG A N 1
ATOM 760 C CA . ARG A 1 94 ? 6.216 9.845 2.982 1.00 72.75 94 ARG A CA 1
ATOM 761 C C . ARG A 1 94 ? 4.961 9.037 3.279 1.00 72.75 94 ARG A C 1
ATOM 763 O O . ARG A 1 94 ? 4.688 8.037 2.625 1.00 72.75 94 ARG A O 1
ATOM 770 N N . VAL A 1 95 ? 4.264 9.454 4.329 1.00 84.25 95 VAL A N 1
ATOM 771 C CA . VAL A 1 95 ? 3.047 8.814 4.815 1.00 84.25 95 VAL A CA 1
ATOM 772 C C . VAL A 1 95 ? 1.886 9.210 3.910 1.00 84.25 95 VAL A C 1
ATOM 774 O O . VAL A 1 95 ? 1.542 10.389 3.827 1.00 84.25 95 VAL A O 1
ATOM 777 N N . ILE A 1 96 ? 1.275 8.220 3.269 1.00 89.31 96 ILE A N 1
ATOM 778 C CA . ILE A 1 96 ? 0.001 8.336 2.566 1.00 89.31 96 ILE A CA 1
ATOM 779 C C . ILE A 1 96 ? -1.067 8.543 3.638 1.00 89.31 96 ILE A C 1
ATOM 781 O O . ILE A 1 96 ? -1.279 7.679 4.491 1.00 89.31 96 ILE A O 1
ATOM 785 N N . LYS A 1 97 ? -1.709 9.711 3.633 1.00 90.69 97 LYS A N 1
ATOM 786 C CA . LYS A 1 97 ? -2.808 10.014 4.552 1.00 90.69 97 LYS A CA 1
ATOM 787 C C . LYS A 1 97 ? -4.119 9.592 3.915 1.00 90.69 97 LYS A C 1
ATOM 789 O O . LYS A 1 97 ? -4.447 10.064 2.830 1.00 90.69 97 LYS A O 1
ATOM 794 N N . ILE A 1 98 ? -4.857 8.727 4.596 1.00 90.69 98 ILE A N 1
ATOM 795 C CA . ILE A 1 98 ? -6.135 8.204 4.116 1.00 90.69 98 ILE A CA 1
ATOM 796 C C . ILE A 1 98 ? -7.195 8.555 5.149 1.00 90.69 98 ILE A C 1
ATOM 798 O O . ILE A 1 98 ? -7.022 8.285 6.337 1.00 90.69 98 ILE A O 1
ATOM 802 N N . LYS A 1 99 ? -8.288 9.158 4.684 1.00 93.06 99 LYS A N 1
ATOM 803 C CA . LYS A 1 99 ? -9.491 9.352 5.486 1.00 93.06 99 LYS A CA 1
ATOM 804 C C . LYS A 1 99 ? -10.437 8.192 5.217 1.00 93.06 99 LYS A C 1
ATOM 806 O O . LYS A 1 99 ? -10.794 7.958 4.067 1.00 93.06 99 LYS A O 1
ATOM 811 N N . ILE A 1 100 ? -10.825 7.482 6.265 1.00 92.38 100 ILE A N 1
ATOM 812 C CA . ILE A 1 100 ? -11.686 6.308 6.167 1.00 92.38 100 ILE A CA 1
ATOM 813 C C . ILE A 1 100 ? -13.110 6.749 5.817 1.00 92.38 100 ILE A C 1
ATOM 815 O O . ILE A 1 100 ? -13.701 7.581 6.512 1.00 92.38 100 ILE A O 1
ATOM 819 N N . THR A 1 101 ? -13.676 6.200 4.742 1.00 91.44 101 THR A N 1
ATOM 820 C CA . THR A 1 101 ? -15.087 6.382 4.374 1.00 91.44 101 THR A CA 1
ATOM 821 C C . THR A 1 101 ? -15.884 5.108 4.662 1.00 91.44 101 THR A C 1
ATOM 823 O O . THR A 1 101 ? -15.331 4.092 5.087 1.00 91.44 101 THR A O 1
ATOM 826 N N . SER A 1 102 ? -17.204 5.149 4.455 1.00 90.62 102 SER A N 1
ATOM 827 C CA . SER A 1 102 ? -18.049 3.957 4.605 1.00 90.62 102 SER A CA 1
ATOM 828 C C . SER A 1 102 ? -17.628 2.835 3.658 1.00 90.62 102 SER A C 1
ATOM 830 O O . SER A 1 102 ? -17.689 1.672 4.040 1.00 90.62 102 SER A O 1
ATOM 832 N N . TYR A 1 103 ? -17.130 3.177 2.466 1.00 88.56 103 TYR A N 1
ATOM 833 C CA . TYR A 1 103 ? -16.679 2.193 1.490 1.00 88.56 103 TYR A CA 1
ATOM 834 C C . TYR A 1 103 ? -15.483 1.383 2.003 1.00 88.56 103 TYR A C 1
ATOM 836 O O . TYR A 1 103 ? -15.500 0.158 1.918 1.00 88.56 103 TYR A O 1
ATOM 844 N N . GLU A 1 104 ? -14.463 2.036 2.571 1.00 89.62 104 GLU A N 1
ATOM 845 C CA . GLU A 1 104 ? -13.296 1.333 3.114 1.00 89.62 104 GLU A CA 1
ATOM 846 C C . GLU A 1 104 ? -13.670 0.434 4.298 1.00 89.62 104 GLU A C 1
ATOM 848 O O . GLU A 1 104 ? -13.120 -0.660 4.420 1.00 89.62 104 GLU A O 1
ATOM 853 N N . VAL A 1 105 ? -14.623 0.860 5.139 1.00 87.88 105 VAL A N 1
ATOM 854 C CA . VAL A 1 105 ? -15.126 0.054 6.265 1.00 87.88 105 VAL A CA 1
ATOM 855 C C . VAL A 1 105 ? -15.882 -1.175 5.764 1.00 87.88 105 VAL A C 1
ATOM 857 O O . VAL A 1 105 ? -15.589 -2.288 6.193 1.00 87.88 105 VAL A O 1
ATOM 860 N N . GLU A 1 106 ? -16.828 -0.993 4.841 1.00 86.94 106 GLU A N 1
ATOM 861 C CA . GLU A 1 106 ? -17.646 -2.079 4.286 1.00 86.94 106 GLU A CA 1
ATOM 862 C C . GLU A 1 106 ? -16.804 -3.093 3.504 1.00 86.94 106 GLU A C 1
ATOM 864 O O . GLU A 1 106 ? -17.009 -4.301 3.622 1.00 86.94 106 GLU A O 1
ATOM 869 N N . ALA A 1 107 ? -15.832 -2.613 2.725 1.00 87.25 107 ALA A N 1
ATOM 870 C CA . ALA A 1 107 ? -14.920 -3.463 1.968 1.00 87.25 107 ALA A CA 1
ATOM 871 C C . ALA A 1 107 ? -13.813 -4.080 2.841 1.00 87.25 107 ALA A C 1
ATOM 873 O O . ALA A 1 107 ? -13.173 -5.048 2.423 1.00 87.25 107 ALA A O 1
ATOM 874 N N . GLY A 1 108 ? -13.544 -3.501 4.017 1.00 88.62 108 GLY A N 1
ATOM 875 C CA . GLY A 1 108 ? -12.393 -3.830 4.857 1.00 88.62 108 GLY A CA 1
ATOM 876 C C . GLY A 1 108 ? -11.054 -3.648 4.137 1.00 88.62 108 GLY A C 1
ATOM 877 O O . GLY A 1 108 ? -10.113 -4.423 4.342 1.00 88.62 108 GLY A O 1
ATOM 878 N N . ALA A 1 109 ? -10.986 -2.657 3.246 1.00 92.62 109 ALA A N 1
ATOM 879 C CA . ALA A 1 109 ? -9.849 -2.412 2.375 1.00 92.62 109 ALA A CA 1
ATOM 880 C C . ALA A 1 109 ? -9.592 -0.915 2.202 1.00 92.62 109 ALA A C 1
ATOM 882 O O . ALA A 1 109 ? -10.520 -0.124 2.071 1.00 92.62 109 ALA A O 1
ATOM 883 N N . LEU A 1 110 ? -8.318 -0.536 2.154 1.00 93.81 110 LEU A N 1
ATOM 884 C CA . LEU A 1 110 ? -7.884 0.841 1.946 1.00 93.81 110 LEU A CA 1
ATOM 885 C C . LEU A 1 110 ? -7.723 1.124 0.457 1.00 93.81 110 LEU A C 1
ATOM 887 O O . LEU A 1 110 ? -6.971 0.420 -0.222 1.00 93.81 110 LEU A O 1
ATOM 891 N N . LEU A 1 111 ? -8.384 2.170 -0.038 1.00 93.31 111 LEU A N 1
ATOM 892 C CA . LEU A 1 111 ? -8.175 2.672 -1.390 1.00 93.31 111 LEU A CA 1
ATOM 893 C C . LEU A 1 111 ? -6.881 3.492 -1.443 1.00 93.31 111 LEU A C 1
ATOM 895 O O . LEU A 1 111 ? -6.690 4.435 -0.676 1.00 93.31 111 LEU A O 1
ATOM 899 N N . ILE A 1 112 ? -5.993 3.142 -2.368 1.00 92.44 112 ILE A N 1
ATOM 900 C CA . ILE A 1 112 ? -4.715 3.815 -2.576 1.00 92.44 112 ILE A CA 1
ATOM 901 C C . ILE A 1 112 ? -4.670 4.305 -4.026 1.00 92.44 112 ILE A C 1
ATOM 903 O O . ILE A 1 112 ? -4.657 3.483 -4.949 1.00 92.44 112 ILE A O 1
ATOM 907 N N . PRO A 1 113 ? -4.619 5.628 -4.260 1.00 89.94 113 PRO A N 1
ATOM 908 C CA . PRO A 1 113 ? -4.531 6.170 -5.607 1.00 89.94 113 PRO A CA 1
ATOM 909 C C . PRO A 1 113 ? -3.323 5.636 -6.382 1.00 89.94 113 PRO A C 1
ATOM 911 O O . PRO A 1 113 ? -2.261 5.359 -5.809 1.00 89.94 113 PRO A O 1
ATOM 914 N N . TYR A 1 114 ? -3.454 5.559 -7.707 1.00 88.38 114 TYR A N 1
ATOM 915 C CA . TYR A 1 114 ? -2.370 5.143 -8.601 1.00 88.38 114 TYR A CA 1
ATOM 916 C C . TYR A 1 114 ? -1.056 5.889 -8.327 1.00 88.38 114 TYR A C 1
ATOM 918 O O . TYR A 1 114 ? 0.002 5.264 -8.250 1.00 88.38 114 TYR A O 1
ATOM 926 N N . ILE A 1 115 ? -1.120 7.218 -8.175 1.00 86.50 115 ILE A N 1
ATOM 927 C CA . ILE A 1 115 ? 0.075 8.057 -8.016 1.00 86.50 115 ILE A CA 1
ATOM 928 C C . ILE A 1 115 ? 0.834 7.712 -6.731 1.00 86.50 115 ILE A C 1
ATOM 930 O O . ILE A 1 115 ? 2.047 7.520 -6.770 1.00 86.50 115 ILE A O 1
ATOM 934 N N . GLU A 1 116 ? 0.106 7.522 -5.630 1.00 87.75 116 GLU A N 1
ATOM 935 C CA . GLU A 1 116 ? 0.660 7.146 -4.330 1.00 87.75 116 GLU A CA 1
ATOM 936 C C . GLU A 1 116 ? 1.300 5.753 -4.404 1.00 87.75 116 GLU A C 1
ATOM 938 O O . GLU A 1 116 ? 2.426 5.537 -3.954 1.00 87.75 116 GLU A O 1
ATOM 943 N N . THR A 1 117 ? 0.618 4.811 -5.062 1.00 89.69 117 THR A N 1
ATOM 944 C CA . THR A 1 117 ? 1.129 3.447 -5.232 1.00 89.69 117 THR A CA 1
ATOM 945 C C . THR A 1 117 ? 2.383 3.407 -6.094 1.00 89.69 117 THR A C 1
ATOM 947 O O . THR A 1 117 ? 3.355 2.726 -5.762 1.00 89.69 117 THR A O 1
ATOM 950 N N . PHE A 1 118 ? 2.398 4.150 -7.196 1.00 86.75 118 PHE A N 1
ATOM 951 C CA . PHE A 1 118 ? 3.535 4.186 -8.101 1.00 86.75 118 PHE A CA 1
ATOM 952 C C . PHE A 1 118 ? 4.769 4.818 -7.446 1.00 86.75 118 PHE A C 1
ATOM 954 O O . PHE A 1 118 ? 5.863 4.251 -7.507 1.00 86.75 118 PHE A O 1
ATOM 961 N N . GLU A 1 119 ? 4.601 5.977 -6.806 1.00 84.81 119 GLU A N 1
ATOM 962 C CA . GLU A 1 119 ? 5.723 6.737 -6.256 1.00 84.81 119 GLU A CA 1
ATOM 963 C C . GLU A 1 119 ? 6.282 6.142 -4.964 1.00 84.81 119 GLU A C 1
ATOM 965 O O . GLU A 1 119 ? 7.505 6.149 -4.778 1.00 84.81 119 GLU A O 1
ATOM 970 N N . TYR A 1 120 ? 5.411 5.628 -4.092 1.00 84.69 120 TYR A N 1
ATOM 971 C CA . TYR A 1 120 ? 5.783 5.284 -2.719 1.00 84.69 120 TYR A CA 1
ATOM 972 C C . TYR A 1 120 ? 5.818 3.784 -2.434 1.00 84.69 120 TYR A C 1
ATOM 974 O O . TYR A 1 120 ? 6.437 3.390 -1.450 1.00 84.69 120 TYR A O 1
ATOM 982 N N . ILE A 1 121 ? 5.228 2.942 -3.290 1.00 87.69 121 ILE A N 1
ATOM 983 C CA . ILE A 1 121 ? 5.196 1.483 -3.097 1.00 87.69 121 ILE A CA 1
ATOM 984 C C . ILE A 1 121 ? 5.995 0.793 -4.210 1.00 87.69 121 ILE A C 1
ATOM 986 O O . ILE A 1 121 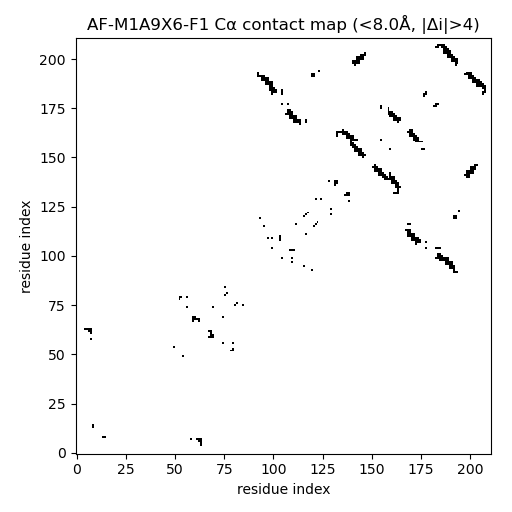? 7.066 0.235 -3.963 1.00 87.69 121 ILE A O 1
ATOM 990 N N . LEU A 1 122 ? 5.531 0.892 -5.461 1.00 88.50 122 LEU A N 1
ATOM 991 C CA . LEU A 1 122 ? 6.099 0.156 -6.597 1.00 88.50 122 LEU A CA 1
ATOM 992 C C . LEU A 1 122 ? 7.542 0.537 -6.919 1.00 88.50 122 LEU A C 1
ATOM 994 O O . LEU A 1 122 ? 8.302 -0.315 -7.376 1.00 88.50 122 LEU A O 1
ATOM 998 N N . ARG A 1 123 ? 7.949 1.781 -6.639 1.00 85.25 123 ARG A N 1
ATOM 999 C CA . ARG A 1 123 ? 9.344 2.229 -6.777 1.00 85.25 123 ARG A CA 1
ATOM 1000 C C . ARG A 1 123 ? 10.338 1.338 -6.018 1.00 85.25 123 ARG A C 1
ATOM 1002 O O . ARG A 1 123 ? 11.492 1.251 -6.431 1.00 85.25 123 ARG A O 1
ATOM 1009 N N . TYR A 1 124 ? 9.910 0.703 -4.928 1.00 85.75 124 TYR A N 1
ATOM 1010 C CA . TYR A 1 124 ? 10.760 -0.136 -4.078 1.00 85.75 124 TYR A CA 1
ATOM 1011 C C . TYR A 1 124 ? 10.562 -1.638 -4.308 1.00 85.75 124 TYR A C 1
ATOM 1013 O O . TYR A 1 124 ? 11.243 -2.448 -3.685 1.00 85.75 124 TYR A O 1
ATOM 1021 N N . TRP A 1 125 ? 9.633 -2.026 -5.182 1.00 87.81 125 TRP A N 1
ATOM 1022 C CA . TRP A 1 125 ? 9.332 -3.426 -5.461 1.00 87.81 125 TRP A CA 1
ATOM 1023 C C . TRP A 1 125 ? 10.230 -3.991 -6.560 1.00 87.81 125 TRP A C 1
ATOM 1025 O O . TRP A 1 125 ? 10.713 -3.283 -7.445 1.00 87.81 125 TRP A O 1
ATOM 1035 N N . THR A 1 126 ? 10.419 -5.312 -6.544 1.00 88.12 126 THR A N 1
ATOM 1036 C CA . THR A 1 126 ? 11.060 -5.999 -7.669 1.00 88.12 126 THR A CA 1
ATOM 1037 C C . THR A 1 126 ? 10.164 -5.933 -8.906 1.00 88.12 126 THR A C 1
ATOM 1039 O O . THR A 1 126 ? 8.934 -5.952 -8.810 1.00 88.12 126 THR A O 1
ATOM 1042 N N . LEU A 1 127 ? 10.779 -5.924 -10.093 1.00 85.81 127 LEU A N 1
ATOM 1043 C CA . LEU A 1 127 ? 10.053 -5.884 -11.366 1.00 85.81 127 LEU A CA 1
ATOM 1044 C C . LEU A 1 127 ? 9.014 -7.012 -11.484 1.00 85.81 127 LEU A C 1
ATOM 1046 O O . LEU A 1 127 ? 7.940 -6.802 -12.040 1.00 85.81 127 LEU A O 1
ATOM 1050 N N . ASN A 1 128 ? 9.321 -8.199 -10.959 1.00 87.81 128 ASN A N 1
ATOM 1051 C CA . ASN A 1 128 ? 8.419 -9.346 -11.017 1.00 87.81 128 ASN A CA 1
ATOM 1052 C C . ASN A 1 128 ? 7.163 -9.132 -10.161 1.00 87.81 128 ASN A C 1
ATOM 1054 O O . ASN A 1 128 ? 6.061 -9.345 -10.660 1.00 87.81 128 ASN A O 1
ATOM 1058 N N . LEU A 1 129 ? 7.307 -8.651 -8.921 1.00 87.12 129 LEU A N 1
ATOM 1059 C CA . LEU A 1 129 ? 6.160 -8.348 -8.055 1.00 87.12 129 LEU A CA 1
ATOM 1060 C C . LEU A 1 129 ? 5.306 -7.214 -8.629 1.00 87.12 129 LEU A C 1
ATOM 1062 O O . LEU A 1 129 ? 4.083 -7.330 -8.692 1.00 87.12 129 LEU A O 1
ATOM 1066 N N . ALA A 1 130 ? 5.949 -6.153 -9.124 1.00 89.44 130 ALA A N 1
ATOM 1067 C CA . ALA A 1 130 ? 5.254 -5.039 -9.759 1.00 89.44 130 ALA A CA 1
ATOM 1068 C C . ALA A 1 130 ? 4.449 -5.496 -10.989 1.00 89.44 130 ALA A C 1
ATOM 1070 O O . ALA A 1 130 ? 3.295 -5.108 -11.153 1.00 89.44 130 ALA A O 1
ATOM 1071 N N . LYS A 1 131 ? 5.019 -6.370 -11.832 1.00 87.50 131 LYS A N 1
ATOM 1072 C CA . LYS A 1 131 ? 4.317 -6.946 -12.992 1.00 87.50 131 LYS A CA 1
ATOM 1073 C C . LYS A 1 131 ? 3.082 -7.747 -12.586 1.00 87.50 131 LYS A C 1
ATOM 1075 O O . LYS A 1 131 ? 2.049 -7.605 -13.231 1.00 87.50 131 LYS A O 1
ATOM 1080 N N . ILE A 1 132 ? 3.182 -8.578 -11.546 1.00 88.06 132 ILE A N 1
ATOM 1081 C CA . ILE A 1 132 ? 2.048 -9.367 -11.037 1.00 88.06 132 ILE A CA 1
ATOM 1082 C C . ILE A 1 132 ? 0.904 -8.427 -10.639 1.00 88.06 132 ILE A C 1
ATOM 1084 O O . ILE A 1 132 ? -0.213 -8.590 -11.133 1.00 88.06 132 ILE A O 1
ATOM 1088 N N . LEU A 1 133 ? 1.208 -7.400 -9.841 1.00 89.81 133 LEU A N 1
ATOM 1089 C CA . LEU A 1 133 ? 0.215 -6.438 -9.370 1.00 89.81 133 LEU A CA 1
ATOM 1090 C C . LEU A 1 133 ? -0.443 -5.658 -10.519 1.00 89.81 133 LEU A C 1
ATOM 1092 O O . LEU A 1 133 ? -1.667 -5.575 -10.610 1.00 89.81 133 LEU A O 1
ATOM 1096 N N . VAL A 1 134 ? 0.366 -5.101 -11.427 1.00 87.00 134 VAL A N 1
ATOM 1097 C CA . VAL A 1 134 ? -0.119 -4.277 -12.549 1.00 87.00 134 VAL A CA 1
ATOM 1098 C C . VAL A 1 134 ? -0.963 -5.093 -13.534 1.00 87.00 134 VAL A C 1
ATOM 1100 O O . VAL A 1 134 ? -1.885 -4.556 -14.150 1.00 87.00 134 VAL A O 1
ATOM 1103 N N . ASN A 1 135 ? -0.711 -6.400 -13.638 1.00 87.62 135 ASN A N 1
ATOM 1104 C CA . ASN A 1 135 ? -1.519 -7.322 -14.437 1.00 87.62 135 ASN A CA 1
ATOM 1105 C C . ASN A 1 135 ? -2.860 -7.699 -13.779 1.00 87.62 135 ASN A C 1
ATOM 1107 O O . ASN A 1 135 ? -3.618 -8.474 -14.361 1.00 87.62 135 ASN A O 1
ATOM 1111 N N . GLY A 1 136 ? -3.176 -7.137 -12.608 1.00 81.81 136 GLY A N 1
ATOM 1112 C CA . GLY A 1 136 ? -4.446 -7.339 -11.910 1.00 81.81 136 GLY A CA 1
ATOM 1113 C C . GLY A 1 136 ? -4.461 -8.541 -10.968 1.00 81.81 136 GLY A C 1
ATOM 1114 O O . GLY A 1 136 ? -5.514 -8.860 -10.422 1.00 81.81 136 GLY A O 1
ATOM 1115 N N . CYS A 1 137 ? -3.323 -9.203 -10.754 1.00 86.38 137 CYS A N 1
ATOM 1116 C CA . CYS A 1 137 ? -3.218 -10.247 -9.742 1.00 86.38 137 CYS A CA 1
ATOM 1117 C C . CYS A 1 137 ? -2.981 -9.617 -8.363 1.00 86.38 137 CYS A C 1
ATOM 1119 O O . CYS A 1 137 ? -2.187 -8.686 -8.228 1.00 86.38 137 CYS A O 1
ATOM 1121 N N . GLY A 1 138 ? -3.638 -10.151 -7.333 1.00 87.81 138 GLY A N 1
ATOM 1122 C CA . GLY A 1 138 ? -3.362 -9.769 -5.951 1.00 87.81 138 GLY A CA 1
ATOM 1123 C C . GLY A 1 138 ? -1.967 -10.219 -5.516 1.00 87.81 138 GLY A C 1
ATOM 1124 O O . GLY A 1 138 ? -1.518 -11.310 -5.870 1.00 87.81 138 GLY A O 1
ATOM 1125 N N . VAL A 1 139 ? -1.284 -9.379 -4.744 1.00 90.00 139 VAL A N 1
ATOM 1126 C CA . VAL A 1 139 ? 0.019 -9.680 -4.147 1.00 90.00 139 VAL A CA 1
ATOM 1127 C C . VAL A 1 139 ? -0.139 -9.697 -2.635 1.00 90.00 139 VAL A C 1
ATOM 1129 O O . VAL A 1 139 ? -0.583 -8.709 -2.052 1.00 90.00 139 VAL A O 1
ATOM 1132 N N . CYS A 1 140 ? 0.226 -10.815 -2.006 1.00 89.69 140 CYS A N 1
ATOM 1133 C CA . CYS A 1 140 ? 0.283 -10.908 -0.550 1.00 89.69 140 CYS A CA 1
ATOM 1134 C C . CYS A 1 140 ? 1.416 -10.024 -0.030 1.00 89.69 140 CYS A C 1
ATOM 1136 O O . CYS A 1 140 ? 2.547 -10.095 -0.517 1.00 89.69 140 CYS A O 1
ATOM 1138 N N . VAL A 1 141 ? 1.103 -9.197 0.956 1.00 89.88 141 VAL A N 1
ATOM 1139 C CA . VAL A 1 141 ? 2.035 -8.260 1.588 1.00 89.88 141 VAL A CA 1
ATOM 1140 C C . VAL A 1 141 ? 1.880 -8.370 3.098 1.00 89.88 141 VAL A C 1
ATOM 1142 O O . VAL A 1 141 ? 0.875 -8.877 3.580 1.00 89.88 141 VAL A O 1
ATOM 1145 N N . GLN A 1 142 ? 2.865 -7.912 3.860 1.00 90.31 142 GLN A N 1
ATOM 1146 C CA . GLN A 1 142 ? 2.734 -7.826 5.314 1.00 90.31 142 GLN A CA 1
ATOM 1147 C C . GLN A 1 142 ? 2.470 -6.382 5.725 1.00 90.31 142 GLN A C 1
ATOM 1149 O O . GLN A 1 142 ? 2.865 -5.439 5.031 1.00 90.31 142 GLN A O 1
ATOM 1154 N N . MET A 1 143 ? 1.819 -6.213 6.872 1.00 90.75 143 MET A N 1
ATOM 1155 C CA . MET A 1 143 ? 1.530 -4.900 7.430 1.00 90.75 143 MET A CA 1
ATOM 1156 C C . MET A 1 143 ? 1.758 -4.885 8.933 1.00 90.75 143 MET A C 1
ATOM 1158 O O . MET A 1 143 ? 1.368 -5.815 9.633 1.00 90.75 143 MET A O 1
ATOM 1162 N N . TRP A 1 144 ? 2.391 -3.835 9.437 1.00 90.56 144 TRP A N 1
ATOM 1163 C CA . TRP A 1 144 ? 2.673 -3.646 10.853 1.00 90.56 144 TRP A CA 1
ATOM 1164 C C . TRP A 1 144 ? 1.965 -2.386 11.344 1.00 90.56 144 TRP A C 1
ATOM 1166 O O . TRP A 1 144 ? 2.116 -1.318 10.757 1.00 90.56 144 TRP A O 1
ATOM 1176 N N . ASP A 1 145 ? 1.205 -2.507 12.425 1.00 88.69 145 ASP A N 1
ATOM 1177 C CA . ASP A 1 145 ? 0.660 -1.369 13.162 1.00 88.69 145 ASP A CA 1
ATOM 1178 C C . ASP A 1 145 ? 1.717 -0.857 14.138 1.00 88.69 145 ASP A C 1
ATOM 1180 O O . ASP A 1 145 ? 2.131 -1.555 15.069 1.00 88.69 145 ASP A O 1
ATOM 1184 N N . VAL A 1 146 ? 2.190 0.357 13.863 1.00 83.69 146 VAL A N 1
ATOM 1185 C CA . VAL A 1 146 ? 3.235 1.051 14.607 1.00 83.69 146 VAL A CA 1
ATOM 1186 C C . VAL A 1 146 ? 2.566 2.076 15.522 1.00 83.69 146 VAL A C 1
ATOM 1188 O O . VAL A 1 146 ? 2.585 3.287 15.275 1.00 83.69 146 VAL A O 1
ATOM 1191 N N . ALA A 1 147 ? 1.947 1.583 16.593 1.00 75.44 147 ALA A N 1
ATOM 1192 C CA . ALA A 1 147 ? 1.505 2.422 17.700 1.00 75.44 147 ALA A CA 1
ATOM 1193 C C . ALA A 1 147 ? 2.725 3.020 18.426 1.00 75.44 147 ALA A C 1
ATOM 1195 O O . ALA A 1 147 ? 3.766 2.375 18.536 1.00 75.44 147 ALA A O 1
ATOM 1196 N N . ALA A 1 148 ? 2.602 4.256 18.920 1.00 57.94 148 ALA A N 1
ATOM 1197 C CA . ALA A 1 148 ? 3.740 5.045 19.405 1.00 57.94 148 ALA A CA 1
ATOM 1198 C C . ALA A 1 148 ? 4.518 4.404 20.576 1.00 57.94 148 ALA A C 1
ATOM 1200 O O . ALA A 1 148 ? 5.716 4.648 20.685 1.00 57.94 148 ALA A O 1
ATOM 1201 N N . ASP A 1 149 ? 3.873 3.551 21.385 1.00 58.62 149 ASP A N 1
ATOM 1202 C CA . ASP A 1 149 ? 4.397 3.144 22.700 1.00 58.62 149 ASP A CA 1
ATOM 1203 C C . ASP A 1 149 ? 4.377 1.624 22.969 1.00 58.62 149 ASP A C 1
ATOM 1205 O O . ASP A 1 149 ? 4.573 1.187 24.103 1.00 58.62 149 ASP A O 1
ATOM 1209 N N . SER A 1 150 ? 4.140 0.781 21.956 1.00 65.06 150 SER A N 1
ATOM 1210 C CA . SER A 1 150 ? 4.097 -0.682 22.136 1.00 65.06 150 SER A CA 1
ATOM 1211 C C . SER A 1 150 ? 4.784 -1.437 21.000 1.00 65.06 150 SER A C 1
ATOM 1213 O O . SER A 1 150 ? 5.050 -0.879 19.936 1.00 65.06 150 SER A O 1
ATOM 1215 N N . ALA A 1 151 ? 5.108 -2.714 21.235 1.00 75.50 151 ALA A N 1
ATOM 1216 C CA . ALA A 1 151 ? 5.656 -3.572 20.191 1.00 75.50 151 ALA A CA 1
ATOM 1217 C C . ALA A 1 151 ? 4.702 -3.595 18.979 1.00 75.50 151 ALA A C 1
ATOM 1219 O O . ALA A 1 151 ? 3.496 -3.770 19.175 1.00 75.50 151 ALA A O 1
ATOM 1220 N N . PRO A 1 152 ? 5.213 -3.431 17.743 1.00 81.50 152 PRO A N 1
ATOM 1221 C CA . PRO A 1 152 ? 4.362 -3.311 16.573 1.00 81.50 152 PRO A CA 1
ATOM 1222 C C . PRO A 1 152 ? 3.535 -4.576 16.388 1.00 81.50 152 PRO A C 1
ATOM 1224 O O . PRO A 1 152 ? 4.065 -5.695 16.387 1.00 81.50 152 PRO A O 1
ATOM 1227 N N . LYS A 1 153 ? 2.228 -4.396 16.212 1.00 86.38 153 LYS A N 1
ATOM 1228 C CA . LYS A 1 153 ? 1.324 -5.511 15.961 1.00 86.38 153 LYS A CA 1
ATOM 1229 C C . LYS A 1 153 ? 1.405 -5.883 14.488 1.00 86.38 153 LYS A C 1
ATOM 1231 O O . LYS A 1 153 ? 1.155 -5.057 13.614 1.00 86.38 153 LYS A O 1
ATOM 1236 N N . LYS A 1 154 ? 1.771 -7.131 14.210 1.00 88.06 154 LYS A N 1
ATOM 1237 C CA . LYS A 1 154 ? 2.002 -7.612 12.847 1.00 88.06 154 LYS A CA 1
ATOM 1238 C C . LYS A 1 154 ? 0.775 -8.331 12.306 1.00 88.06 154 LYS A C 1
ATOM 1240 O O . LYS A 1 154 ? 0.202 -9.183 12.981 1.00 88.06 154 LYS A O 1
ATOM 1245 N N . TYR A 1 155 ? 0.426 -8.006 11.072 1.00 84.38 155 TYR A N 1
ATOM 1246 C CA . TYR A 1 155 ? -0.579 -8.681 10.266 1.00 84.38 155 TYR A CA 1
ATOM 1247 C C . TYR A 1 155 ? 0.164 -9.384 9.126 1.00 84.38 155 TYR A C 1
ATOM 1249 O O . TYR A 1 155 ? 0.696 -8.742 8.216 1.00 84.38 155 TYR A O 1
ATOM 1257 N N . GLU A 1 156 ? 0.264 -10.709 9.232 1.00 74.75 156 GLU A N 1
ATOM 1258 C CA . GLU A 1 156 ? 1.039 -11.571 8.334 1.00 74.75 156 GLU A CA 1
ATOM 1259 C C . GLU A 1 156 ? 0.161 -12.698 7.754 1.00 74.75 156 GLU A C 1
ATOM 1261 O O . GLU A 1 156 ? -0.916 -13.005 8.273 1.00 74.75 156 GLU A O 1
ATOM 1266 N N . GLY A 1 157 ? 0.633 -13.331 6.675 1.00 64.81 157 GLY A N 1
ATOM 1267 C CA . GLY A 1 157 ? -0.070 -14.404 5.957 1.00 64.81 157 GLY A CA 1
ATOM 1268 C C . GLY A 1 157 ? -0.941 -13.903 4.796 1.00 64.81 157 GLY A C 1
ATOM 1269 O O . GLY A 1 157 ? -0.884 -12.733 4.429 1.00 64.81 157 GLY A O 1
ATOM 1270 N N . GLU A 1 158 ? -1.777 -14.778 4.223 1.00 63.84 158 GLU A N 1
ATOM 1271 C CA . GLU A 1 158 ? -2.701 -14.478 3.099 1.00 63.84 158 GLU A CA 1
ATOM 1272 C C . GLU A 1 158 ? -3.856 -13.516 3.472 1.00 63.84 158 GLU A C 1
ATOM 1274 O O . GLU A 1 158 ? -4.893 -13.464 2.817 1.00 63.84 158 GLU A O 1
ATOM 1279 N N . ARG A 1 159 ? -3.702 -12.760 4.560 1.00 73.25 159 ARG A N 1
ATOM 1280 C CA . ARG A 1 159 ? -4.736 -11.912 5.168 1.00 73.25 159 ARG A CA 1
ATOM 1281 C C . ARG A 1 159 ? -4.634 -10.450 4.753 1.00 73.25 159 ARG A C 1
ATOM 1283 O O . ARG A 1 159 ? -5.569 -9.690 4.983 1.00 73.25 159 ARG A O 1
ATOM 1290 N N . VAL A 1 160 ? -3.506 -10.069 4.153 1.00 88.06 160 VAL A N 1
ATOM 1291 C CA . VAL A 1 160 ? -3.267 -8.729 3.620 1.00 88.06 160 VAL A CA 1
ATOM 1292 C C . VAL A 1 160 ? -2.796 -8.861 2.178 1.00 88.06 160 VAL A C 1
ATOM 1294 O O . VAL A 1 160 ? -1.773 -9.481 1.883 1.00 88.06 160 VAL A O 1
ATOM 1297 N N . TYR A 1 161 ? -3.565 -8.286 1.260 1.00 90.00 161 TYR A N 1
ATOM 1298 C CA . TYR A 1 161 ? -3.276 -8.343 -0.166 1.00 90.00 161 TYR A CA 1
ATOM 1299 C C . TYR A 1 161 ? -3.497 -6.981 -0.807 1.00 90.00 161 TYR A C 1
ATOM 1301 O O . TYR A 1 161 ? -4.470 -6.289 -0.514 1.00 90.00 161 TYR A O 1
ATOM 1309 N N . LEU A 1 162 ? -2.570 -6.610 -1.684 1.00 93.06 162 LEU A N 1
ATOM 1310 C CA . LEU A 1 162 ? -2.661 -5.435 -2.539 1.00 93.06 162 LEU A CA 1
ATOM 1311 C C . LEU A 1 162 ? -3.103 -5.895 -3.928 1.00 93.06 162 LEU A C 1
ATOM 1313 O O . LEU A 1 162 ? -2.519 -6.830 -4.479 1.00 93.06 162 LEU A O 1
ATOM 1317 N N . TRP A 1 163 ? -4.111 -5.257 -4.513 1.00 92.62 163 TRP A N 1
ATOM 1318 C CA . TRP A 1 163 ? -4.533 -5.530 -5.888 1.00 92.62 163 TRP A CA 1
ATOM 1319 C C . TRP A 1 163 ? -4.908 -4.250 -6.613 1.00 92.62 163 TRP A C 1
ATOM 1321 O O . TRP A 1 163 ? -5.190 -3.216 -6.012 1.00 92.62 163 TRP A O 1
ATOM 1331 N N . LYS A 1 164 ? -4.898 -4.339 -7.939 1.00 92.50 164 LYS A N 1
ATOM 1332 C CA . LYS A 1 164 ? -5.255 -3.244 -8.827 1.00 92.50 164 LYS A CA 1
ATOM 1333 C C . LYS A 1 164 ? -6.750 -3.279 -9.145 1.00 92.50 164 LYS A C 1
ATOM 1335 O O . LYS A 1 164 ? -7.300 -4.329 -9.475 1.00 92.50 164 LYS A O 1
ATOM 1340 N N . LEU A 1 165 ? -7.387 -2.119 -9.097 1.00 86.12 165 LEU A N 1
ATOM 1341 C CA . LEU A 1 165 ? -8.781 -1.902 -9.453 1.00 86.12 165 LEU A CA 1
ATOM 1342 C C . LEU A 1 165 ? -8.943 -1.613 -10.955 1.00 86.12 165 LEU A C 1
ATOM 1344 O O . LEU A 1 165 ? -7.982 -1.401 -11.711 1.00 86.12 165 LEU A O 1
ATOM 1348 N N . CYS A 1 166 ? -10.197 -1.621 -11.411 1.00 87.00 166 CYS A N 1
ATOM 1349 C CA . CYS A 1 166 ? -10.548 -1.373 -12.810 1.00 87.00 166 CYS A CA 1
ATOM 1350 C C . CYS A 1 166 ? -10.267 0.069 -13.265 1.00 87.00 166 CYS A C 1
ATOM 1352 O O . CYS A 1 166 ? -10.053 0.286 -14.454 1.00 87.00 166 CYS A O 1
ATOM 1354 N N . ASN A 1 167 ? -10.223 1.021 -12.330 1.00 84.94 167 ASN A N 1
ATOM 1355 C CA . ASN A 1 167 ? -9.917 2.435 -12.554 1.00 84.94 167 ASN A CA 1
ATOM 1356 C C . ASN A 1 167 ? -8.412 2.763 -12.440 1.00 84.94 167 ASN A C 1
ATOM 1358 O O . ASN A 1 167 ? -8.057 3.931 -12.358 1.00 84.94 167 ASN A O 1
ATOM 1362 N N . ASP A 1 168 ? -7.546 1.744 -12.426 1.00 87.81 168 ASP A N 1
ATOM 1363 C CA . ASP A 1 168 ? -6.087 1.836 -12.255 1.00 87.81 168 ASP A CA 1
ATOM 1364 C C . ASP A 1 168 ? -5.581 2.226 -10.853 1.00 87.81 168 ASP A C 1
ATOM 1366 O O . ASP A 1 168 ? -4.372 2.133 -10.621 1.00 87.81 168 ASP A O 1
ATOM 1370 N N . ASP A 1 169 ? -6.471 2.549 -9.911 1.00 91.50 169 ASP A N 1
ATOM 1371 C CA . ASP A 1 169 ? -6.127 2.656 -8.490 1.00 91.50 169 ASP A CA 1
ATOM 1372 C C . ASP A 1 169 ? -5.913 1.274 -7.865 1.00 91.50 169 ASP A C 1
ATOM 1374 O O . ASP A 1 169 ? -6.064 0.232 -8.512 1.00 91.50 169 ASP A O 1
ATOM 1378 N N . TYR A 1 170 ? -5.539 1.255 -6.591 1.00 93.38 170 TYR A N 1
ATOM 1379 C CA . TYR A 1 170 ? -5.218 0.039 -5.864 1.00 93.38 170 TYR A CA 1
ATOM 1380 C C . TYR A 1 170 ? -6.042 -0.059 -4.591 1.00 93.38 170 TYR A C 1
ATOM 1382 O O . TYR A 1 170 ? -6.469 0.943 -4.025 1.00 93.38 170 TYR A O 1
ATOM 1390 N N . ALA A 1 171 ? -6.253 -1.285 -4.136 1.00 93.00 171 ALA A N 1
ATOM 1391 C CA . ALA A 1 171 ? -6.880 -1.565 -2.860 1.00 93.00 171 ALA A CA 1
ATOM 1392 C C . ALA A 1 171 ? -5.988 -2.498 -2.041 1.00 93.00 171 ALA A C 1
ATOM 1394 O O . ALA A 1 171 ? -5.398 -3.438 -2.580 1.00 93.00 171 ALA A O 1
ATOM 1395 N N . LEU A 1 172 ? -5.881 -2.207 -0.747 1.00 94.62 172 LEU A N 1
ATOM 1396 C CA . LEU A 1 172 ? -5.154 -2.998 0.238 1.00 94.62 172 LEU A CA 1
ATOM 1397 C C . LEU A 1 172 ? -6.155 -3.575 1.236 1.00 94.62 172 LEU A C 1
ATOM 1399 O O . LEU A 1 172 ? -6.693 -2.841 2.058 1.00 94.62 172 LEU A O 1
ATOM 1403 N N . SER A 1 173 ? -6.403 -4.878 1.172 1.00 91.81 173 SER A N 1
ATOM 1404 C CA . SER A 1 173 ? -7.293 -5.557 2.120 1.00 91.81 173 SER A CA 1
ATOM 1405 C C . SER A 1 173 ? -6.579 -5.717 3.444 1.00 91.81 173 SER A C 1
ATOM 1407 O O . SER A 1 173 ? -5.433 -6.168 3.484 1.00 91.81 173 SER A O 1
ATOM 1409 N N . CYS A 1 174 ? -7.257 -5.333 4.519 1.00 88.69 174 CYS A N 1
ATOM 1410 C CA . CYS A 1 174 ? -6.711 -5.379 5.864 1.00 88.69 174 CYS A CA 1
ATOM 1411 C C . CYS A 1 174 ? -7.815 -5.466 6.927 1.00 88.69 174 CYS A C 1
ATOM 1413 O O . CYS A 1 174 ? -7.764 -4.796 7.955 1.00 88.69 174 CYS A O 1
ATOM 1415 N N . ILE A 1 175 ? -8.807 -6.331 6.707 1.00 86.75 175 ILE A N 1
ATOM 1416 C CA . ILE A 1 175 ? -9.978 -6.511 7.587 1.00 86.75 175 ILE A CA 1
ATOM 1417 C C . ILE A 1 175 ? -9.592 -6.672 9.071 1.00 86.75 175 ILE A C 1
ATOM 1419 O O . ILE A 1 175 ? -10.222 -6.094 9.956 1.00 86.75 175 ILE A O 1
ATOM 1423 N N . GLU A 1 176 ? -8.533 -7.429 9.374 1.00 86.88 176 GLU A N 1
ATOM 1424 C CA . GLU A 1 176 ? -8.087 -7.633 10.762 1.00 86.88 176 GLU A CA 1
ATOM 1425 C C . GLU A 1 176 ? -7.599 -6.345 11.438 1.00 86.88 176 GLU A C 1
ATOM 1427 O O . GLU A 1 176 ? -7.787 -6.170 12.647 1.00 86.88 176 GLU A O 1
ATOM 1432 N N . LEU A 1 177 ? -7.010 -5.428 10.668 1.00 88.06 177 LEU A N 1
ATOM 1433 C CA . LEU A 1 177 ? -6.626 -4.110 11.158 1.00 88.06 177 LEU A CA 1
ATOM 1434 C C . LEU A 1 177 ? -7.874 -3.294 11.506 1.00 88.06 177 LEU A C 1
ATOM 1436 O O . LEU A 1 177 ? -7.964 -2.807 12.629 1.00 88.06 177 LEU A O 1
ATOM 1440 N N . PHE A 1 178 ? -8.856 -3.217 10.599 1.00 88.00 178 PHE A N 1
ATOM 1441 C CA . PHE A 1 178 ? -10.124 -2.516 10.851 1.00 88.00 178 PHE A CA 1
ATOM 1442 C C . PHE A 1 178 ? -10.789 -2.992 12.145 1.00 88.00 178 PHE A C 1
ATOM 1444 O O . PHE A 1 178 ? -11.141 -2.180 13.001 1.00 88.00 178 PHE A O 1
ATOM 1451 N N . ASN A 1 179 ? -10.879 -4.310 12.328 1.00 86.75 179 ASN A N 1
ATOM 1452 C CA . ASN A 1 179 ? -11.511 -4.904 13.503 1.00 86.75 179 ASN A CA 1
ATOM 1453 C C . ASN A 1 179 ? -10.742 -4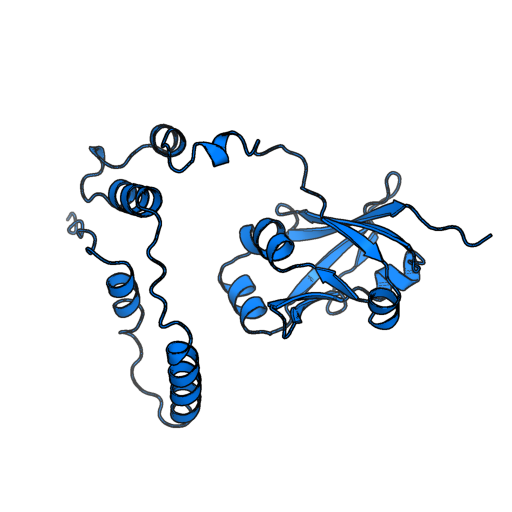.612 14.792 1.00 86.75 179 ASN A C 1
ATOM 1455 O O . ASN A 1 179 ? -11.336 -4.323 15.831 1.00 86.75 179 ASN A O 1
ATOM 1459 N N . SER A 1 180 ? -9.415 -4.716 14.749 1.00 87.06 180 SER A N 1
ATOM 1460 C CA . SER A 1 180 ? -8.618 -4.654 15.970 1.00 87.06 180 SER A CA 1
ATOM 1461 C C . SER A 1 180 ? -8.249 -3.239 16.407 1.00 87.06 180 SER A C 1
ATOM 1463 O O . SER A 1 180 ? -8.177 -2.990 17.609 1.00 87.06 180 SER A O 1
ATOM 1465 N N . SER A 1 181 ? -8.109 -2.313 15.460 1.00 84.94 181 SER A N 1
ATOM 1466 C CA . SER A 1 181 ? -7.901 -0.885 15.722 1.00 84.94 181 SER A CA 1
ATOM 1467 C C . SER A 1 181 ? -9.225 -0.106 15.793 1.00 84.94 181 SER A C 1
ATOM 1469 O O . SER A 1 181 ? -9.200 1.099 16.026 1.00 84.94 181 SER A O 1
ATOM 1471 N N . ARG A 1 182 ? -10.374 -0.791 15.632 1.00 86.31 182 ARG A N 1
ATOM 1472 C CA . ARG A 1 182 ? -11.738 -0.224 15.633 1.00 86.31 182 ARG A CA 1
ATOM 1473 C C . ARG A 1 182 ? -11.872 0.977 14.693 1.00 86.31 182 ARG A C 1
ATOM 1475 O O . ARG A 1 182 ? -12.410 2.009 15.084 1.00 86.31 182 ARG A O 1
ATOM 1482 N N . LEU A 1 183 ? -11.344 0.836 13.476 1.00 88.94 183 LEU A N 1
ATOM 1483 C CA . LEU A 1 183 ? -11.369 1.911 12.487 1.00 88.94 183 LEU A CA 1
ATOM 1484 C C . LEU A 1 183 ? -12.799 2.157 12.013 1.00 88.94 183 LEU A C 1
ATOM 1486 O O . LEU A 1 183 ? -13.495 1.226 11.604 1.00 88.94 183 LEU A O 1
ATOM 1490 N N . GLY A 1 184 ? -13.215 3.417 12.069 1.00 91.12 184 GLY A N 1
ATOM 1491 C CA . GLY A 1 184 ? -14.545 3.873 11.703 1.00 91.12 184 GLY A CA 1
ATOM 1492 C C . GLY A 1 184 ? -14.526 4.977 10.653 1.00 91.12 184 GLY A C 1
ATOM 1493 O O . GLY A 1 184 ? -13.487 5.523 10.281 1.00 91.12 184 GLY A O 1
ATOM 1494 N N . VAL A 1 185 ? -15.717 5.314 10.160 1.00 93.06 185 VAL A N 1
ATOM 1495 C CA . VAL A 1 185 ? -15.893 6.396 9.187 1.00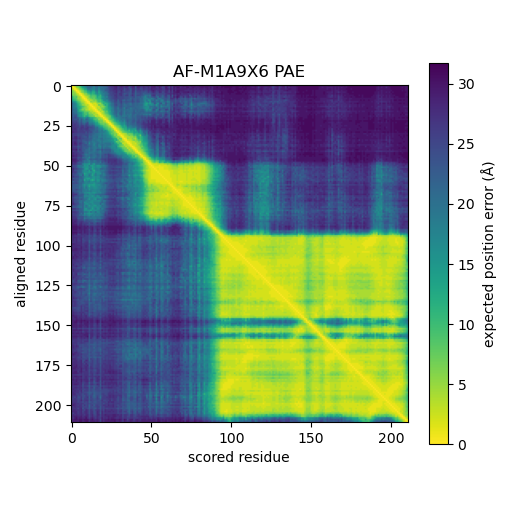 93.06 185 VAL A CA 1
ATOM 1496 C C . VAL A 1 185 ? -15.447 7.722 9.795 1.00 93.06 185 VAL A C 1
ATOM 1498 O O . VAL A 1 185 ? -15.898 8.111 10.868 1.00 93.06 185 VAL A O 1
ATOM 1501 N N . GLY A 1 186 ? -14.605 8.444 9.062 1.00 91.19 186 GLY A N 1
ATOM 1502 C CA . GLY A 1 186 ? -14.072 9.740 9.462 1.00 91.19 186 GLY A CA 1
ATOM 1503 C C . GLY A 1 186 ? -12.687 9.682 10.101 1.00 91.19 186 GLY A C 1
ATOM 1504 O O . GLY A 1 186 ? -12.043 10.730 10.149 1.00 91.19 186 GLY A O 1
ATOM 1505 N N . ASP A 1 187 ? -12.214 8.501 10.511 1.00 93.44 187 ASP A N 1
ATOM 1506 C CA . ASP A 1 187 ? -10.857 8.320 11.030 1.00 93.44 187 ASP A CA 1
ATOM 1507 C C . ASP A 1 187 ? -9.811 8.696 9.975 1.00 93.44 187 ASP A C 1
ATOM 1509 O O . ASP A 1 187 ? -10.005 8.506 8.771 1.00 93.44 187 ASP A O 1
ATOM 1513 N N . GLU A 1 188 ? -8.671 9.206 10.432 1.00 93.62 188 GLU A N 1
ATOM 1514 C CA . GLU A 1 188 ? -7.521 9.481 9.578 1.00 93.62 188 GLU A CA 1
ATOM 1515 C C . GLU A 1 188 ? -6.371 8.556 9.941 1.00 93.62 188 GLU A C 1
ATOM 1517 O O . GLU A 1 188 ? -5.957 8.454 11.100 1.00 93.62 188 GLU A O 1
ATOM 1522 N N . ILE A 1 189 ? -5.816 7.908 8.925 1.00 92.56 189 ILE A N 1
ATOM 1523 C CA . ILE A 1 189 ? -4.717 6.966 9.071 1.00 92.56 189 ILE A CA 1
ATOM 1524 C C . ILE A 1 189 ? -3.528 7.393 8.220 1.00 92.56 189 ILE A C 1
ATOM 1526 O O . ILE A 1 189 ? -3.654 8.087 7.209 1.00 92.56 189 ILE A O 1
ATOM 1530 N N . GLY A 1 190 ? -2.355 6.947 8.640 1.00 92.06 190 GLY A N 1
ATOM 1531 C CA . GLY A 1 190 ? -1.114 7.043 7.908 1.00 92.06 190 GLY A CA 1
ATOM 1532 C C . GLY A 1 190 ? -0.675 5.662 7.453 1.00 92.06 190 GLY A C 1
ATOM 1533 O O . GLY A 1 190 ? -0.573 4.744 8.266 1.00 92.06 190 GLY A O 1
ATOM 1534 N N . LEU A 1 191 ? -0.383 5.535 6.165 1.00 92.19 191 LEU A N 1
ATOM 1535 C CA . LEU A 1 191 ? 0.136 4.322 5.552 1.00 92.19 191 LEU A CA 1
ATOM 1536 C C . LEU A 1 191 ? 1.438 4.640 4.818 1.00 92.19 191 LEU A C 1
ATOM 1538 O O . LEU A 1 191 ? 1.506 5.605 4.065 1.00 92.19 191 LEU A O 1
ATOM 1542 N N . PHE A 1 192 ? 2.482 3.838 4.993 1.00 90.00 192 PHE A N 1
ATOM 1543 C CA . PHE A 1 192 ? 3.678 3.941 4.154 1.00 90.00 192 PHE A CA 1
ATOM 1544 C C . PHE A 1 192 ? 4.329 2.583 3.931 1.00 90.00 192 PHE A C 1
ATOM 1546 O O . PHE A 1 192 ? 4.156 1.664 4.724 1.00 90.00 192 PHE A O 1
ATOM 1553 N N . TRP A 1 193 ? 5.093 2.457 2.851 1.00 90.19 193 TRP A N 1
ATOM 1554 C CA . TRP A 1 193 ? 5.913 1.279 2.591 1.00 90.19 193 TRP A CA 1
ATOM 1555 C C . TRP A 1 193 ? 7.302 1.462 3.205 1.00 90.19 193 TRP A C 1
ATOM 1557 O O . TRP A 1 193 ? 7.990 2.436 2.893 1.00 90.19 193 TRP A O 1
ATOM 1567 N N . ASP A 1 194 ? 7.732 0.534 4.062 1.00 88.38 194 ASP A N 1
ATOM 1568 C CA . ASP A 1 194 ? 9.116 0.484 4.527 1.00 88.38 194 ASP A CA 1
ATOM 1569 C C . ASP A 1 194 ? 9.942 -0.448 3.625 1.00 88.38 194 ASP A C 1
ATOM 1571 O O . ASP A 1 194 ? 9.802 -1.673 3.703 1.00 88.38 194 ASP A O 1
ATOM 1575 N N . PRO A 1 195 ? 10.855 0.087 2.794 1.00 84.19 195 PRO A N 1
ATOM 1576 C CA . PRO A 1 195 ? 11.668 -0.733 1.904 1.00 84.19 195 PRO A CA 1
ATOM 1577 C C . PRO A 1 195 ? 12.670 -1.628 2.646 1.00 84.19 195 PRO A C 1
ATOM 1579 O O . PRO A 1 195 ? 13.153 -2.590 2.059 1.00 84.19 195 PRO A O 1
ATOM 1582 N N . ARG A 1 196 ? 13.008 -1.334 3.913 1.00 84.31 196 ARG A N 1
ATOM 1583 C CA . ARG A 1 196 ? 13.994 -2.126 4.673 1.00 84.31 196 ARG A CA 1
ATOM 1584 C C . ARG A 1 196 ? 13.408 -3.447 5.143 1.00 84.31 196 ARG A C 1
ATOM 1586 O O . ARG A 1 196 ? 14.080 -4.470 5.081 1.00 84.31 196 ARG A O 1
ATOM 1593 N N . SER A 1 197 ? 12.166 -3.407 5.615 1.00 82.44 197 SER A N 1
ATOM 1594 C CA . SER A 1 197 ? 11.433 -4.588 6.070 1.00 82.44 197 SER A CA 1
ATOM 1595 C C . SER A 1 197 ? 10.521 -5.186 4.994 1.00 82.44 197 SER A C 1
ATOM 1597 O O . SER A 1 197 ? 10.075 -6.312 5.161 1.00 82.44 197 SER A O 1
ATOM 1599 N N . SER A 1 198 ? 10.316 -4.485 3.869 1.00 86.44 198 SER A N 1
ATOM 1600 C CA . SER A 1 198 ? 9.398 -4.864 2.781 1.00 86.44 198 SER A CA 1
ATOM 1601 C C . SER A 1 198 ? 7.945 -5.017 3.239 1.00 86.44 198 SER A C 1
ATOM 1603 O O . SER A 1 198 ? 7.234 -5.910 2.779 1.00 86.44 198 SER A O 1
ATOM 1605 N N . ASN A 1 199 ? 7.512 -4.125 4.134 1.00 89.56 199 ASN A N 1
ATOM 1606 C CA . ASN A 1 199 ? 6.208 -4.185 4.788 1.00 89.5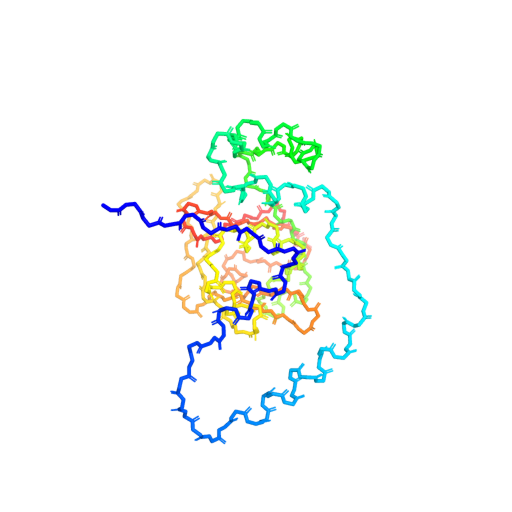6 199 ASN A CA 1
ATOM 1607 C C . ASN A 1 199 ? 5.494 -2.835 4.730 1.00 89.56 199 ASN A C 1
ATOM 1609 O O . ASN A 1 199 ? 6.124 -1.773 4.724 1.00 89.56 199 ASN A O 1
ATOM 1613 N N . PHE A 1 200 ? 4.163 -2.874 4.756 1.00 91.75 200 PHE A N 1
ATOM 1614 C CA . PHE A 1 200 ? 3.365 -1.694 5.054 1.00 91.75 200 PHE A CA 1
ATOM 1615 C C . PHE A 1 200 ? 3.460 -1.347 6.535 1.00 91.75 200 PHE A C 1
ATOM 1617 O O . PHE A 1 200 ? 3.393 -2.215 7.399 1.00 91.75 200 PHE A O 1
ATOM 1624 N N . MET A 1 201 ? 3.560 -0.060 6.820 1.00 91.25 201 MET A N 1
ATOM 1625 C CA . MET A 1 201 ? 3.536 0.494 8.160 1.00 91.25 201 MET A CA 1
ATOM 1626 C C . MET A 1 201 ? 2.274 1.331 8.293 1.00 91.25 201 MET A C 1
ATOM 1628 O O . MET A 1 201 ? 2.043 2.262 7.517 1.00 91.25 201 MET A O 1
ATOM 1632 N N . PHE A 1 202 ? 1.461 0.969 9.271 1.00 91.75 202 PHE A N 1
ATOM 1633 C CA . PHE A 1 202 ? 0.220 1.632 9.610 1.00 91.75 202 PHE A CA 1
ATOM 1634 C C . PHE A 1 202 ? 0.402 2.467 10.876 1.00 91.75 202 PHE A C 1
ATOM 1636 O O . PHE A 1 202 ? 1.092 2.058 11.812 1.00 91.75 202 PHE A O 1
ATOM 1643 N N . LYS A 1 203 ? -0.254 3.626 10.911 1.00 90.12 203 LYS A N 1
ATOM 1644 C CA . LYS A 1 203 ? -0.394 4.448 12.108 1.00 90.12 203 LYS A CA 1
ATOM 1645 C C . LYS A 1 203 ? -1.750 5.144 12.110 1.00 90.12 203 LYS A C 1
ATOM 1647 O O . LYS A 1 203 ? -2.084 5.835 11.151 1.00 90.12 203 LYS A O 1
ATOM 1652 N N . LEU A 1 204 ? -2.494 5.041 13.206 1.00 90.19 204 LEU A N 1
ATOM 1653 C CA . LEU A 1 204 ? -3.683 5.865 13.422 1.00 90.19 204 LEU A CA 1
ATOM 1654 C C . LEU A 1 204 ? -3.258 7.320 13.694 1.00 90.19 204 LEU A C 1
ATOM 1656 O O . LEU A 1 204 ? -2.402 7.563 14.547 1.00 90.19 204 LEU A O 1
ATOM 1660 N N . LEU A 1 205 ? -3.807 8.281 12.945 1.00 89.38 205 LEU A N 1
ATOM 1661 C CA . LEU A 1 205 ? -3.470 9.706 13.072 1.00 89.38 205 LEU A CA 1
ATOM 1662 C C . LEU A 1 205 ? -4.534 10.477 13.852 1.00 89.38 205 LEU A C 1
ATOM 1664 O O . LEU A 1 205 ? -4.190 11.326 14.670 1.00 89.38 205 LEU A O 1
ATOM 1668 N N . SER A 1 206 ? -5.806 10.183 13.593 1.00 90.00 206 SER A N 1
ATOM 1669 C CA . SER A 1 206 ? -6.952 10.786 14.268 1.00 90.00 206 SER A CA 1
ATOM 1670 C C . SER A 1 206 ? -8.099 9.786 14.320 1.00 90.00 206 SER A C 1
ATOM 1672 O O . SER A 1 206 ? -8.364 9.115 13.322 1.00 90.00 206 SER A O 1
ATOM 1674 N N . GLN A 1 207 ? -8.776 9.710 15.463 1.00 88.56 207 GLN A N 1
ATOM 1675 C CA . GLN A 1 207 ? -9.975 8.900 15.640 1.00 88.56 207 GLN A CA 1
ATOM 1676 C C . GLN A 1 207 ? -11.174 9.813 15.877 1.00 88.56 207 GLN A C 1
ATOM 1678 O O . GLN A 1 207 ? -11.116 10.716 16.716 1.00 88.56 207 GLN A O 1
ATOM 1683 N N . VAL A 1 208 ? -12.262 9.586 15.148 1.00 84.25 208 VAL A N 1
ATOM 1684 C CA . VAL A 1 208 ? -13.521 10.288 15.382 1.00 84.25 208 VAL A CA 1
ATOM 1685 C C . VAL A 1 208 ? -14.249 9.580 16.516 1.00 84.25 208 VAL A C 1
ATOM 1687 O O . VAL A 1 208 ? -14.858 8.527 16.339 1.00 84.25 208 VAL A O 1
ATOM 1690 N N . THR A 1 209 ? -14.196 10.168 17.708 1.00 72.25 209 THR A N 1
ATOM 1691 C CA . THR A 1 209 ? -15.026 9.725 18.828 1.00 72.25 209 THR A CA 1
ATOM 1692 C C . THR A 1 209 ? -16.475 10.102 18.540 1.00 72.25 209 THR A C 1
ATOM 1694 O O . THR A 1 209 ? -16.822 11.283 18.540 1.00 72.25 209 THR A O 1
ATOM 1697 N N . ILE A 1 210 ? -17.329 9.108 18.303 1.00 59.38 210 ILE A N 1
ATOM 1698 C CA . ILE A 1 210 ? -18.779 9.308 18.367 1.00 59.38 210 ILE A CA 1
ATOM 1699 C C . ILE A 1 210 ? -19.123 9.397 19.859 1.00 59.38 210 ILE A C 1
ATOM 1701 O O . ILE A 1 210 ? -18.978 8.409 20.580 1.00 59.38 210 ILE A O 1
ATOM 1705 N N . ILE A 1 211 ? -19.468 10.604 20.317 1.00 42.94 211 ILE A N 1
ATOM 1706 C CA . ILE A 1 211 ? -19.968 10.886 21.673 1.00 42.94 211 ILE A CA 1
ATOM 1707 C C . ILE A 1 211 ? -21.459 10.556 21.724 1.00 42.94 211 ILE A C 1
ATOM 1709 O O . ILE A 1 211 ? -22.157 10.923 20.750 1.00 42.94 211 ILE A O 1
#

Sequence (211 aa):
MIKKIKRLPDKLEDLLEEINVEEGKGKGKMKKAVVYFNNKLKYVKGKRKFSKGFEELVLDCLSSKESKRPSVGDLLQRPFFRYAKNLQLVSTPRVIKIKITSYEVEAGALLIPYIETFEYILRYWTLNLAKILVNGCGVCVQMWDVAADSAPKKYEGERVYLWKLCNDDYALSCIELFNSSRLGVGDEIGLFWDPRSSNFMFKLLSQVTII